Protein AF-A7S361-F1 (afdb_monomer)

InterPro domains:
  IPR002048 EF-hand domain [PF13202] (227-244)
  IPR002048 EF-hand domain [PF13499] (52-114)
  IPR002048 EF-hand domain [PF13499] (147-203)
  IPR002048 EF-hand domain [PS50222] (49-84)
  IPR002048 EF-hand domain [PS50222] (88-123)
  IPR002048 EF-hand domain [PS50222] (148-174)
  IPR002048 EF-hand domain [PS50222] (219-254)
  IPR011992 EF-hand domain pair [SSF47473] (49-166)
  IPR011992 EF-hand domain pair [SSF47473] (147-299)
  IPR018247 EF-Hand 1, calcium-binding site [PS00018] (62-74)
  IPR018247 EF-Hand 1, calcium-binding site [PS00018] (101-113)
  IPR018247 EF-Hand 1, calcium-binding site [PS00018] (152-164)
  IPR018247 EF-Hand 1, calcium-binding site [PS00018] (189-201)
  IPR027240 Calcium-binding protein CAB45, EF-hand [cd16225] (18-288)

pLDDT: mean 72.9, std 14.51, range [35.81, 91.94]

Structure (mmCIF, N/CA/C/O backbone):
data_AF-A7S361-F1
#
_entry.id   AF-A7S361-F1
#
loop_
_atom_site.group_PDB
_atom_site.id
_atom_site.type_symbol
_atom_site.label_atom_id
_atom_site.label_alt_id
_atom_site.label_comp_id
_atom_site.label_asym_id
_atom_site.label_entity_id
_atom_site.label_seq_id
_atom_site.pdbx_PDB_ins_code
_atom_site.Cartn_x
_atom_site.Cartn_y
_atom_site.Cartn_z
_atom_site.occupancy
_atom_site.B_iso_or_equiv
_atom_site.auth_seq_id
_atom_site.auth_comp_id
_atom_site.auth_asym_id
_atom_site.auth_atom_id
_atom_site.pdbx_PDB_model_num
ATOM 1 N N . MET A 1 1 ? 29.347 6.990 -12.084 1.00 57.44 1 MET A N 1
ATOM 2 C CA . MET A 1 1 ? 28.697 7.961 -11.178 1.00 57.44 1 MET A CA 1
ATOM 3 C C . MET A 1 1 ? 27.345 8.300 -11.772 1.00 57.44 1 MET 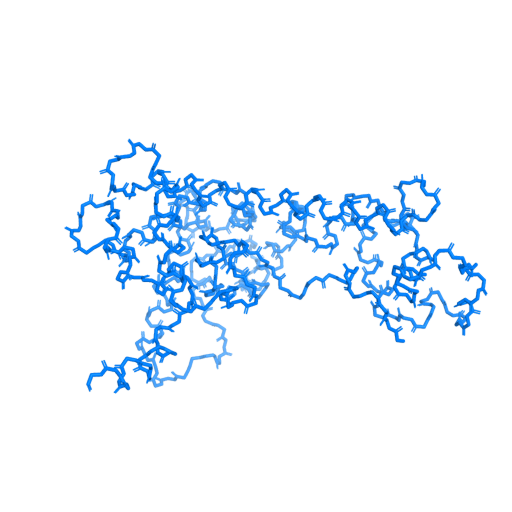A C 1
ATOM 5 O O . MET A 1 1 ? 27.305 8.989 -12.787 1.00 57.44 1 MET A O 1
ATOM 9 N N . ILE A 1 2 ? 26.285 7.733 -11.197 1.00 60.03 2 ILE A N 1
ATOM 10 C CA . ILE A 1 2 ? 24.888 8.013 -11.548 1.00 60.03 2 ILE A CA 1
ATOM 11 C C . ILE A 1 2 ? 24.567 9.434 -11.079 1.00 60.03 2 ILE A C 1
ATOM 13 O O . ILE A 1 2 ? 24.995 9.829 -9.995 1.00 60.03 2 ILE A O 1
ATOM 17 N N . LYS A 1 3 ? 23.901 10.224 -11.924 1.00 64.44 3 LYS A N 1
ATOM 18 C CA . LYS A 1 3 ? 23.575 11.634 -11.649 1.00 64.44 3 LYS A CA 1
ATOM 19 C C . LYS A 1 3 ? 22.087 11.893 -11.447 1.00 64.44 3 LYS A C 1
ATOM 21 O O . LYS A 1 3 ? 21.747 12.921 -10.877 1.00 64.44 3 LYS A O 1
ATOM 26 N N . SER A 1 4 ? 21.228 10.992 -11.914 1.00 61.34 4 SER A N 1
ATOM 27 C CA . SER A 1 4 ? 19.785 11.026 -11.675 1.00 61.34 4 SER A CA 1
ATOM 28 C C . SER A 1 4 ? 19.383 9.702 -11.041 1.00 61.34 4 SER A C 1
ATOM 30 O O . SER A 1 4 ? 19.342 8.680 -11.716 1.00 61.34 4 SER A O 1
ATOM 32 N N . SER A 1 5 ? 19.182 9.715 -9.725 1.00 63.19 5 SER A N 1
ATOM 33 C CA . SER A 1 5 ? 18.700 8.559 -8.958 1.00 63.19 5 SER A CA 1
ATOM 34 C C . SER A 1 5 ? 17.180 8.408 -9.017 1.00 63.19 5 SER A C 1
ATOM 36 O O . SER A 1 5 ? 16.669 7.380 -8.612 1.00 63.19 5 SER A O 1
ATOM 38 N N . GLU A 1 6 ? 16.464 9.404 -9.543 1.00 61.91 6 GLU A N 1
ATOM 39 C CA . GLU A 1 6 ? 14.994 9.435 -9.637 1.00 61.91 6 GLU A CA 1
ATOM 40 C C . GLU A 1 6 ? 14.418 8.416 -10.631 1.00 61.91 6 GLU A C 1
ATOM 42 O O . GLU A 1 6 ? 13.216 8.191 -10.658 1.00 61.91 6 GLU A O 1
ATOM 47 N N . LEU A 1 7 ? 15.269 7.821 -11.468 1.00 63.12 7 LEU A N 1
ATOM 48 C CA . LEU A 1 7 ? 14.896 6.731 -12.367 1.00 63.12 7 LEU A CA 1
ATOM 49 C C . LEU A 1 7 ? 15.096 5.350 -11.739 1.00 63.12 7 LEU A C 1
ATOM 51 O O . LEU A 1 7 ? 14.670 4.360 -12.328 1.00 63.12 7 LEU A O 1
ATOM 55 N N . LEU A 1 8 ? 15.771 5.264 -10.592 1.00 62.19 8 LEU A N 1
ATOM 56 C CA . LEU A 1 8 ? 15.958 3.997 -9.897 1.00 62.19 8 LEU A CA 1
ATOM 57 C C . LEU A 1 8 ? 14.679 3.666 -9.116 1.00 62.19 8 LEU A C 1
ATOM 59 O O . LEU A 1 8 ? 14.106 4.574 -8.515 1.00 62.19 8 LEU A O 1
ATOM 63 N N . PRO A 1 9 ? 14.240 2.396 -9.120 1.00 54.91 9 PRO A N 1
ATOM 64 C CA . PRO A 1 9 ? 13.073 1.983 -8.355 1.00 54.91 9 PRO A CA 1
ATOM 65 C C . PRO A 1 9 ? 13.332 2.204 -6.861 1.00 54.91 9 PRO A C 1
ATOM 67 O O . PRO A 1 9 ? 14.469 2.065 -6.400 1.00 54.91 9 PRO A O 1
ATOM 70 N N . ALA A 1 10 ? 12.288 2.552 -6.110 1.00 55.66 10 ALA A N 1
ATOM 71 C CA . ALA A 1 10 ? 12.384 2.651 -4.659 1.00 55.66 10 ALA A CA 1
ATOM 72 C C . ALA A 1 10 ? 12.625 1.262 -4.037 1.00 55.66 10 ALA A C 1
ATOM 74 O O . ALA A 1 10 ? 12.107 0.253 -4.523 1.00 55.66 10 ALA A O 1
ATOM 75 N N . ASP A 1 11 ? 13.404 1.211 -2.953 1.00 43.00 11 ASP A N 1
ATOM 76 C CA . ASP A 1 11 ? 13.629 -0.027 -2.189 1.00 43.00 11 ASP A CA 1
ATOM 77 C C . ASP A 1 11 ? 12.396 -0.424 -1.343 1.00 43.00 11 ASP A C 1
ATOM 79 O O . ASP A 1 11 ? 12.263 -1.593 -0.984 1.00 43.00 11 ASP A O 1
ATOM 83 N N . HIS A 1 12 ? 11.488 0.524 -1.061 1.00 50.62 12 HIS A N 1
ATOM 84 C CA . HIS A 1 12 ? 10.296 0.363 -0.211 1.00 50.62 12 HIS A CA 1
ATOM 85 C C . HIS A 1 12 ? 8.999 0.247 -1.023 1.00 50.62 12 HIS A C 1
ATOM 87 O O . HIS A 1 12 ? 8.871 0.876 -2.075 1.00 50.62 12 HIS A O 1
ATOM 93 N N . VAL A 1 13 ? 8.028 -0.520 -0.516 1.00 55.47 13 VAL A N 1
ATOM 94 C CA . VAL A 1 13 ? 6.675 -0.628 -1.085 1.00 55.47 13 VAL A CA 1
ATOM 95 C C . VAL A 1 13 ? 5.723 0.244 -0.260 1.00 55.47 13 VAL A C 1
ATOM 97 O O . VAL A 1 13 ? 5.163 -0.208 0.737 1.00 55.47 13 VAL A O 1
ATOM 100 N N . GLU A 1 14 ? 5.543 1.501 -0.671 1.00 55.69 14 GLU A N 1
ATOM 101 C CA . GLU A 1 14 ? 4.655 2.449 0.021 1.00 55.69 14 GLU A CA 1
ATOM 102 C C . GLU A 1 14 ? 3.192 1.960 -0.016 1.00 55.69 14 GLU A C 1
ATOM 104 O O . GLU A 1 14 ? 2.656 1.616 -1.072 1.00 55.69 14 GLU A O 1
ATOM 109 N N . GLY A 1 15 ? 2.526 1.929 1.145 1.00 55.34 15 GLY A N 1
ATOM 110 C CA . GLY A 1 15 ? 1.101 1.597 1.237 1.00 55.34 15 GLY A CA 1
ATOM 111 C C . GLY A 1 15 ? 0.751 0.107 1.116 1.00 55.34 15 GLY A C 1
ATOM 112 O O . GLY A 1 15 ? -0.402 -0.211 0.824 1.00 55.34 15 GLY A O 1
ATOM 113 N N . SER A 1 16 ? 1.694 -0.813 1.357 1.00 63.06 16 SER A N 1
ATOM 114 C CA . SER A 1 16 ? 1.406 -2.253 1.502 1.00 63.06 16 SER A CA 1
ATOM 115 C C . SER A 1 16 ? 1.352 -2.675 2.973 1.00 63.06 16 SER A C 1
ATOM 117 O O . SER A 1 16 ? 2.230 -2.320 3.756 1.00 63.06 16 SER A O 1
ATOM 119 N N . LYS A 1 17 ? 0.342 -3.474 3.353 1.00 65.56 17 LYS A N 1
ATOM 120 C CA . LYS A 1 17 ? 0.217 -4.056 4.710 1.00 65.56 17 LYS A CA 1
ATOM 121 C C . LYS A 1 17 ? 1.238 -5.152 5.002 1.00 65.56 17 LYS A C 1
ATOM 123 O O . LYS A 1 17 ? 1.476 -5.474 6.166 1.00 65.56 17 LYS A O 1
ATOM 128 N N . LEU A 1 18 ? 1.786 -5.754 3.953 1.00 63.00 18 LEU A N 1
ATOM 129 C CA . LEU A 1 18 ? 2.765 -6.825 4.043 1.00 63.00 18 LEU A CA 1
ATOM 130 C C . LEU A 1 18 ? 4.018 -6.452 3.264 1.00 63.00 18 LEU A C 1
ATOM 132 O O . LEU A 1 18 ? 3.941 -5.970 2.130 1.00 63.00 18 LEU A O 1
ATOM 136 N N . GLU A 1 19 ? 5.157 -6.723 3.880 1.00 67.94 19 GLU A N 1
ATOM 137 C CA . GLU A 1 19 ? 6.462 -6.653 3.246 1.00 67.94 19 GLU A CA 1
ATOM 138 C C . GLU A 1 19 ? 6.651 -7.818 2.263 1.00 67.94 19 GLU A C 1
ATOM 140 O O . GLU A 1 19 ? 5.887 -8.788 2.233 1.00 67.94 19 GLU A O 1
ATOM 145 N N . ARG A 1 20 ? 7.696 -7.743 1.431 1.00 58.12 20 ARG A N 1
ATOM 146 C CA . ARG A 1 20 ? 7.974 -8.769 0.404 1.00 58.12 20 ARG A CA 1
ATOM 147 C C . ARG A 1 20 ? 8.281 -10.157 0.975 1.00 58.12 20 ARG A C 1
ATOM 149 O O . ARG A 1 20 ? 8.133 -11.148 0.264 1.00 58.12 20 ARG A O 1
ATOM 156 N N . ASP A 1 21 ? 8.734 -10.234 2.218 1.00 54.88 21 ASP A N 1
ATOM 157 C CA . ASP A 1 21 ? 8.980 -11.476 2.957 1.00 54.88 21 ASP A CA 1
ATOM 158 C C . ASP A 1 21 ? 7.734 -11.997 3.698 1.00 54.88 21 ASP A C 1
ATOM 160 O O . ASP A 1 21 ? 7.746 -13.116 4.213 1.00 54.88 21 ASP A O 1
ATOM 164 N N . GLY A 1 22 ? 6.633 -11.237 3.680 1.00 57.69 22 GLY A N 1
ATOM 165 C CA . GLY A 1 22 ? 5.374 -11.582 4.327 1.00 57.69 22 GLY A CA 1
ATOM 166 C C . GLY A 1 22 ? 5.262 -11.135 5.783 1.00 57.69 22 GLY A C 1
ATOM 167 O O . GLY A 1 22 ? 4.299 -11.533 6.449 1.00 57.69 22 GLY A O 1
ATOM 168 N N . ASP A 1 23 ? 6.204 -10.327 6.274 1.00 65.75 23 ASP A N 1
ATOM 169 C CA . ASP A 1 23 ? 6.073 -9.660 7.565 1.00 65.75 23 ASP A CA 1
ATOM 170 C C . ASP A 1 23 ? 5.079 -8.494 7.510 1.00 65.75 23 ASP A C 1
ATOM 172 O O . ASP A 1 23 ? 4.812 -7.905 6.463 1.00 65.75 23 ASP A O 1
ATOM 176 N N . ILE A 1 24 ? 4.486 -8.175 8.664 1.00 60.97 24 ILE A N 1
ATOM 177 C CA . ILE A 1 24 ? 3.530 -7.070 8.791 1.00 60.97 24 ILE A CA 1
ATOM 178 C C . ILE A 1 24 ? 4.295 -5.746 8.747 1.00 60.97 24 ILE A C 1
ATOM 180 O O . ILE A 1 24 ? 5.150 -5.494 9.602 1.00 60.97 24 ILE A O 1
ATOM 184 N N . ASN A 1 25 ? 3.923 -4.876 7.806 1.00 65.81 25 ASN A N 1
ATOM 185 C CA . ASN A 1 25 ? 4.424 -3.509 7.752 1.00 65.81 25 ASN A CA 1
ATOM 186 C C . ASN A 1 25 ? 3.866 -2.717 8.951 1.00 65.81 25 ASN A C 1
ATOM 188 O O . ASN A 1 25 ? 2.683 -2.372 8.999 1.00 65.81 25 ASN A O 1
ATOM 192 N N . LYS A 1 26 ? 4.729 -2.427 9.933 1.00 65.12 26 LYS A N 1
ATOM 193 C CA . LYS A 1 26 ? 4.375 -1.690 11.165 1.00 65.12 26 LYS A CA 1
ATOM 194 C C . LYS A 1 2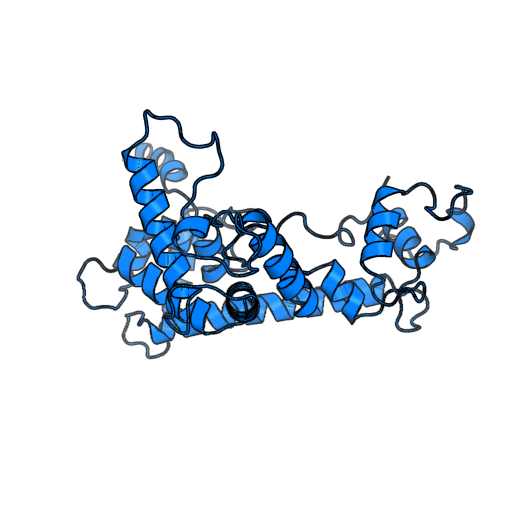6 ? 4.018 -0.227 10.906 1.00 65.12 26 LYS A C 1
ATOM 196 O O . LYS A 1 26 ? 3.350 0.401 11.729 1.00 65.12 26 LYS A O 1
ATOM 201 N N . ASP A 1 27 ? 4.451 0.281 9.763 1.00 63.41 27 ASP A N 1
ATOM 202 C CA . ASP A 1 27 ? 4.357 1.672 9.365 1.00 63.41 27 ASP A CA 1
ATOM 203 C C . ASP A 1 27 ? 3.129 1.932 8.467 1.00 63.41 27 ASP A C 1
ATOM 205 O O . ASP A 1 27 ? 2.656 3.061 8.330 1.00 63.41 27 ASP A O 1
ATOM 209 N N . PHE A 1 28 ? 2.489 0.869 7.968 1.00 64.75 28 PHE A N 1
ATOM 210 C CA . PHE A 1 28 ? 1.326 0.953 7.084 1.00 64.75 28 PHE A CA 1
ATOM 211 C C . PHE A 1 28 ? 0.213 1.874 7.608 1.00 64.75 28 PHE A C 1
ATOM 213 O O . PHE A 1 28 ? -0.333 2.681 6.857 1.00 64.75 28 PHE A O 1
ATOM 220 N N . HIS A 1 29 ? -0.129 1.775 8.897 1.00 65.50 29 HIS A N 1
ATOM 221 C CA . HIS A 1 29 ? -1.237 2.531 9.492 1.00 65.50 29 HIS A CA 1
ATOM 222 C C . HIS A 1 29 ? -1.062 4.045 9.320 1.00 65.50 29 HIS A C 1
ATOM 224 O O . HIS A 1 29 ? -2.021 4.772 9.052 1.00 65.50 29 HIS A O 1
ATOM 230 N N . HIS A 1 30 ? 0.175 4.528 9.441 1.00 68.12 30 HIS A N 1
ATOM 231 C CA . HIS A 1 30 ? 0.469 5.943 9.293 1.00 68.12 30 HIS A CA 1
ATOM 232 C C . HIS A 1 30 ? 0.643 6.343 7.826 1.00 68.12 30 HIS A C 1
ATOM 234 O O . HIS A 1 30 ? 0.184 7.420 7.450 1.00 68.12 30 HIS A O 1
ATOM 240 N N . GLU A 1 31 ? 1.226 5.485 6.983 1.00 65.81 31 GLU A N 1
ATOM 241 C CA . GLU A 1 31 ? 1.334 5.727 5.538 1.00 65.81 31 GLU A CA 1
ATOM 242 C C . GLU A 1 31 ? -0.056 5.862 4.900 1.00 65.81 31 GLU A C 1
ATOM 244 O O . GLU A 1 31 ? -0.328 6.835 4.193 1.00 65.81 31 GLU A O 1
ATOM 249 N N . ALA A 1 32 ? -0.968 4.945 5.236 1.00 60.84 32 ALA A N 1
ATOM 250 C CA . ALA A 1 32 ? -2.344 4.932 4.750 1.00 60.84 32 ALA A CA 1
ATOM 251 C C . ALA A 1 32 ? -3.154 6.149 5.232 1.00 60.84 32 ALA A C 1
ATOM 253 O O . ALA A 1 32 ? -3.989 6.676 4.495 1.00 60.84 32 ALA A O 1
ATOM 254 N N . PHE A 1 33 ? -2.911 6.619 6.461 1.00 59.78 33 PHE A N 1
ATOM 255 C CA . PHE A 1 33 ? -3.651 7.741 7.041 1.00 59.78 33 PHE A CA 1
ATOM 256 C C . PHE A 1 33 ? -3.113 9.121 6.617 1.00 59.78 33 PHE A C 1
ATOM 258 O O . PHE A 1 33 ? -3.895 10.045 6.369 1.00 59.78 33 PHE A O 1
ATOM 265 N N . LEU A 1 34 ? -1.786 9.286 6.541 1.00 63.31 34 LEU A N 1
ATOM 266 C CA . LEU A 1 34 ? -1.129 10.579 6.320 1.00 63.31 34 LEU A CA 1
ATOM 267 C C . LEU A 1 34 ? -0.648 10.824 4.886 1.00 63.31 34 LEU A C 1
ATOM 269 O O . LEU A 1 34 ? -0.483 11.993 4.510 1.00 63.31 34 LEU A O 1
ATOM 273 N N . GLY A 1 35 ? -0.404 9.778 4.091 1.00 63.00 35 GLY A N 1
ATOM 274 C CA . GLY A 1 35 ? 0.165 9.895 2.747 1.00 63.00 35 GLY A CA 1
ATOM 275 C C . GLY A 1 35 ? 1.381 10.836 2.706 1.00 63.00 35 GLY A C 1
ATOM 276 O O . GLY A 1 35 ? 2.370 10.635 3.402 1.00 63.00 35 GLY A O 1
ATOM 277 N N . LYS A 1 36 ? 1.273 11.942 1.950 1.00 53.19 36 LYS A N 1
ATOM 278 C CA . LYS A 1 36 ? 2.329 12.961 1.716 1.00 53.19 36 LYS A CA 1
ATOM 279 C C . LYS A 1 36 ? 2.947 13.623 2.949 1.00 53.19 36 LYS A C 1
ATOM 281 O O . LYS A 1 36 ? 3.923 14.362 2.819 1.00 53.19 36 LYS A O 1
ATOM 286 N N . LEU A 1 37 ? 2.310 13.499 4.106 1.00 52.69 37 LEU A N 1
ATOM 287 C CA . LEU A 1 37 ? 2.758 14.149 5.337 1.00 52.69 37 LEU A CA 1
ATOM 288 C C . LEU A 1 37 ? 3.850 13.346 6.057 1.00 52.69 37 LEU A C 1
ATOM 290 O O . LEU A 1 37 ? 4.390 13.823 7.057 1.00 52.69 37 LEU A O 1
ATOM 294 N N . ILE A 1 38 ? 4.189 12.172 5.523 1.00 50.97 38 ILE A N 1
ATOM 295 C CA . ILE A 1 38 ? 5.284 11.320 5.964 1.00 50.97 38 ILE A CA 1
ATOM 296 C C . ILE A 1 38 ? 6.271 11.167 4.809 1.00 50.97 38 ILE A C 1
ATOM 298 O O . ILE A 1 38 ? 5.882 10.968 3.660 1.00 50.97 38 ILE A O 1
ATOM 302 N N . LYS A 1 39 ? 7.560 11.280 5.122 1.00 52.88 39 LYS A N 1
ATOM 303 C CA . LYS A 1 39 ? 8.648 10.857 4.245 1.00 52.88 39 LYS A CA 1
ATOM 304 C C . LYS A 1 39 ? 9.588 9.985 5.072 1.00 52.88 39 LYS A C 1
ATOM 306 O O . LYS A 1 39 ? 10.027 10.420 6.138 1.00 52.88 39 LYS A O 1
ATOM 311 N N . ASP A 1 40 ? 9.852 8.765 4.612 1.00 47.41 40 ASP A N 1
ATOM 312 C CA . ASP A 1 40 ? 10.745 7.807 5.278 1.00 47.41 40 ASP A CA 1
ATOM 313 C C . ASP A 1 40 ? 10.357 7.542 6.758 1.00 47.41 40 ASP A C 1
ATOM 315 O O . ASP A 1 40 ? 11.195 7.634 7.656 1.00 47.41 40 ASP A O 1
ATOM 319 N N . GLY A 1 41 ? 9.065 7.327 7.048 1.00 43.12 41 GLY A N 1
ATOM 320 C CA . GLY A 1 41 ? 8.565 7.068 8.414 1.00 43.12 41 GLY A CA 1
ATOM 321 C C . GLY A 1 41 ? 8.620 8.269 9.376 1.00 43.12 41 GLY A C 1
ATOM 322 O O . GLY A 1 41 ? 8.325 8.142 10.565 1.00 43.12 41 GLY A O 1
ATOM 323 N N . THR A 1 42 ? 8.985 9.462 8.889 1.00 43.69 42 THR A N 1
ATOM 324 C CA . THR A 1 42 ? 9.027 10.696 9.688 1.00 43.69 42 THR A CA 1
ATOM 325 C C . THR A 1 42 ? 8.079 11.761 9.157 1.00 43.69 42 THR A C 1
ATOM 327 O O . THR A 1 42 ? 7.939 11.963 7.950 1.00 43.69 42 THR A O 1
ATOM 330 N N . LEU A 1 43 ? 7.421 12.473 10.075 1.00 53.31 43 LEU A N 1
ATOM 331 C CA . LEU A 1 43 ? 6.564 13.600 9.720 1.00 53.31 43 LEU A CA 1
ATOM 332 C C . LEU A 1 43 ? 7.392 14.685 9.038 1.00 53.31 43 LEU A C 1
ATOM 334 O O . LEU A 1 43 ? 8.432 15.105 9.545 1.00 53.31 43 LEU A O 1
ATOM 338 N N . THR A 1 44 ? 6.895 15.220 7.927 1.00 52.03 44 THR A N 1
ATOM 339 C CA . THR A 1 44 ? 7.584 16.283 7.177 1.00 52.03 44 THR A CA 1
ATOM 340 C C . THR A 1 44 ? 7.534 17.653 7.876 1.00 52.03 44 THR A C 1
ATOM 342 O O . THR A 1 44 ? 7.860 18.672 7.267 1.00 52.03 44 THR A O 1
ATOM 345 N N . PHE A 1 45 ? 7.072 17.718 9.128 1.00 53.44 45 PHE A N 1
ATOM 346 C CA . PHE A 1 45 ? 6.888 18.941 9.910 1.00 53.44 45 PHE A CA 1
ATOM 347 C C . PHE A 1 45 ? 7.243 18.734 11.392 1.00 53.44 45 PHE A C 1
ATOM 349 O O . PHE A 1 45 ? 7.213 17.624 11.916 1.00 53.44 45 PHE A O 1
ATOM 356 N N . GLU A 1 46 ? 7.550 19.828 12.095 1.00 52.59 46 GLU A N 1
ATOM 357 C CA . GLU A 1 46 ? 7.879 19.814 13.527 1.00 52.59 46 GLU A CA 1
ATOM 358 C C . GLU A 1 46 ? 6.686 19.371 14.401 1.00 52.59 46 GLU A C 1
ATOM 360 O O . GLU A 1 46 ? 5.540 19.737 14.139 1.00 52.59 46 GLU A O 1
ATOM 365 N N . ASN A 1 47 ? 6.950 18.662 15.507 1.00 51.47 47 ASN A N 1
ATOM 366 C CA . ASN A 1 47 ? 5.933 18.060 16.391 1.00 51.47 47 ASN A CA 1
ATOM 367 C C . ASN A 1 47 ? 4.818 19.023 16.870 1.00 51.47 47 ASN A C 1
ATOM 369 O O . ASN A 1 47 ? 3.674 18.600 17.027 1.00 51.47 47 ASN A O 1
ATOM 373 N N . LYS A 1 48 ? 5.092 20.328 17.055 1.00 52.47 48 LYS A N 1
ATOM 374 C CA . LYS A 1 48 ? 4.052 21.333 17.389 1.00 52.47 48 LYS A CA 1
ATOM 375 C C . LYS A 1 48 ? 3.084 21.606 16.223 1.00 52.47 48 LYS A C 1
ATOM 377 O O . LYS A 1 48 ? 1.916 21.902 16.468 1.00 52.47 48 LYS A O 1
ATOM 382 N N . MET A 1 49 ? 3.532 21.500 14.969 1.00 58.56 49 MET A N 1
ATOM 383 C CA . MET A 1 49 ? 2.667 21.619 13.784 1.00 58.56 49 MET A CA 1
ATOM 384 C C . MET A 1 49 ? 1.854 20.349 13.518 1.00 58.56 49 MET A C 1
ATOM 386 O O . MET A 1 49 ? 0.796 20.439 12.898 1.00 58.56 49 MET A O 1
ATOM 390 N N . GLY A 1 50 ? 2.286 19.197 14.036 1.00 61.06 50 GLY A N 1
ATOM 391 C CA . GLY A 1 50 ? 1.583 17.929 13.852 1.00 61.06 50 GLY A CA 1
ATOM 392 C C . GLY A 1 50 ? 0.216 17.849 14.488 1.00 61.06 50 GLY A C 1
ATOM 393 O O . GLY A 1 50 ? -0.715 17.372 13.851 1.00 61.06 50 GLY A O 1
ATOM 394 N N . TYR A 1 51 ? 0.047 18.424 15.676 1.00 65.50 51 TYR A N 1
ATOM 395 C CA . TYR A 1 51 ? -1.272 18.554 16.295 1.00 65.50 51 TYR A CA 1
ATOM 396 C C . TYR A 1 51 ? -2.219 19.405 15.454 1.00 65.50 51 TYR A C 1
ATOM 398 O O . TYR A 1 51 ? -3.354 19.014 15.205 1.00 65.50 51 TYR A O 1
ATOM 406 N N . LYS A 1 52 ? -1.739 20.549 14.952 1.00 71.12 52 LYS A N 1
ATOM 407 C CA . LYS A 1 52 ? -2.542 21.411 14.081 1.00 71.12 52 LYS A CA 1
ATOM 408 C C . LYS A 1 52 ? -2.917 20.687 12.788 1.00 71.12 52 LYS A C 1
ATOM 410 O O . LYS A 1 52 ? -4.052 20.794 12.342 1.00 71.12 52 LYS A O 1
ATOM 415 N N . LYS A 1 53 ? -1.983 19.924 12.217 1.00 72.56 53 LYS A N 1
ATOM 416 C CA . LYS A 1 53 ? -2.230 19.139 11.010 1.00 72.56 53 LYS A CA 1
ATOM 417 C C . LYS A 1 53 ? -3.216 18.000 11.256 1.00 72.56 53 LYS A C 1
ATOM 419 O O . LYS A 1 53 ? -4.096 17.803 10.431 1.00 72.56 53 LYS A O 1
ATOM 424 N N . LEU A 1 54 ? -3.118 17.302 12.386 1.00 74.88 54 LEU A N 1
ATOM 425 C CA . LEU A 1 54 ? -4.057 16.240 12.744 1.00 74.88 54 LEU A CA 1
ATOM 426 C C . LEU A 1 54 ? -5.473 16.790 12.960 1.00 74.88 54 LEU A C 1
ATOM 428 O O . LEU A 1 54 ? -6.425 16.168 12.512 1.00 74.88 54 LEU A O 1
ATOM 432 N N . ILE A 1 55 ? -5.611 17.982 13.551 1.00 80.00 55 ILE A N 1
ATOM 433 C CA . ILE A 1 55 ? -6.903 18.683 13.666 1.00 80.00 55 ILE A CA 1
ATOM 434 C C . ILE A 1 55 ? -7.422 19.108 12.282 1.00 80.00 55 ILE A C 1
ATOM 436 O O . ILE A 1 55 ? -8.594 18.930 11.968 1.00 80.00 55 ILE A O 1
ATOM 440 N N . GLU A 1 56 ? -6.559 19.631 11.406 1.00 81.56 56 GLU A N 1
ATOM 441 C CA . GLU A 1 56 ? -6.943 19.939 10.020 1.00 81.56 56 GLU A CA 1
ATOM 442 C C . GLU A 1 56 ? -7.403 18.693 9.252 1.00 81.56 56 GLU A C 1
ATOM 444 O O . GLU A 1 56 ? -8.303 18.800 8.421 1.00 81.56 56 GLU A O 1
ATOM 449 N N . ILE A 1 57 ? -6.777 17.538 9.496 1.00 81.19 57 ILE A N 1
ATOM 450 C CA . ILE A 1 57 ? -7.178 16.254 8.912 1.00 81.19 57 ILE A CA 1
ATOM 451 C C . ILE A 1 57 ? -8.500 15.800 9.520 1.00 81.19 57 ILE A C 1
ATOM 453 O O . ILE A 1 57 ? -9.389 15.441 8.765 1.00 81.19 57 ILE A O 1
ATOM 457 N N . PHE A 1 58 ? -8.679 15.894 10.840 1.00 84.31 58 PHE A N 1
ATOM 458 C CA . PHE A 1 58 ? -9.941 15.570 11.510 1.00 84.31 58 PHE A CA 1
ATOM 459 C C . PHE A 1 58 ? -11.128 16.265 10.831 1.00 84.31 58 PHE A C 1
ATOM 461 O O . PHE A 1 58 ? -12.083 15.613 10.430 1.00 84.31 58 PHE A O 1
ATOM 468 N N . HIS A 1 59 ? -11.017 17.572 10.584 1.00 85.81 59 HIS A N 1
ATOM 469 C CA . HIS A 1 59 ? -12.059 18.338 9.894 1.00 85.81 59 HIS A CA 1
ATOM 470 C C . HIS A 1 59 ? -12.216 18.026 8.398 1.00 85.81 59 HIS A C 1
ATOM 472 O O . HIS A 1 59 ? -13.213 18.427 7.803 1.00 85.81 59 HIS A O 1
ATOM 478 N N . GLN A 1 60 ? -11.222 17.406 7.762 1.00 86.12 60 GLN A N 1
ATOM 479 C CA . GLN A 1 60 ? -11.334 16.925 6.381 1.00 86.12 60 GLN A CA 1
ATOM 480 C C . GLN A 1 60 ? -11.976 15.539 6.310 1.00 86.12 60 GLN A C 1
ATOM 482 O O . GLN A 1 60 ? -12.647 15.250 5.324 1.00 86.12 60 GLN A O 1
ATOM 487 N N . VAL A 1 61 ? -11.759 14.710 7.334 1.00 87.31 61 VAL A N 1
ATOM 488 C CA . VAL A 1 61 ? -12.348 13.374 7.466 1.00 87.31 61 VAL A CA 1
ATOM 489 C C . VAL A 1 61 ? -13.817 13.469 7.889 1.00 87.31 61 VAL A C 1
ATOM 491 O O . VAL A 1 61 ? -14.627 12.702 7.394 1.00 87.31 61 VAL A O 1
ATOM 494 N N . ASP A 1 62 ? -14.163 14.409 8.772 1.00 89.62 62 ASP A N 1
ATOM 495 C CA . ASP A 1 62 ? -15.536 14.702 9.211 1.00 89.62 62 ASP A CA 1
ATOM 496 C C . ASP A 1 62 ? -16.341 15.369 8.072 1.00 89.62 62 ASP A C 1
ATOM 498 O O . ASP A 1 62 ? -16.362 16.598 7.909 1.00 89.62 62 ASP A O 1
ATOM 502 N N . TYR A 1 63 ? -16.955 14.544 7.218 1.00 87.38 63 TYR A N 1
ATOM 503 C CA . TYR A 1 63 ? -17.680 14.989 6.027 1.00 87.38 63 TYR A CA 1
ATOM 504 C C . TYR A 1 63 ? -19.065 15.523 6.383 1.00 87.38 63 TYR A C 1
ATOM 506 O O . TYR A 1 63 ? -19.522 16.500 5.770 1.00 87.38 63 TYR A O 1
ATOM 514 N N . ASP A 1 64 ? -19.742 14.882 7.339 1.00 89.62 64 ASP A N 1
ATOM 515 C CA . ASP A 1 64 ? -21.084 15.276 7.765 1.00 89.62 64 ASP A CA 1
ATOM 516 C C . ASP A 1 64 ? -21.090 16.436 8.781 1.00 89.62 64 ASP A C 1
ATOM 518 O O . ASP A 1 64 ? -22.124 17.096 8.957 1.00 89.62 64 ASP A O 1
ATOM 522 N N . LYS A 1 65 ? -19.909 16.790 9.305 1.00 90.81 65 LYS A N 1
ATOM 523 C CA . LYS A 1 65 ? -19.649 17.897 10.234 1.00 90.81 65 LYS A CA 1
ATOM 524 C C . LYS A 1 65 ? -20.331 17.698 11.581 1.00 90.81 65 LYS A C 1
ATOM 526 O O . LYS A 1 65 ? -20.729 18.687 12.210 1.00 90.81 65 LYS A O 1
ATOM 531 N N . ASP A 1 66 ? -20.488 16.450 12.016 1.00 91.31 66 ASP A N 1
ATOM 532 C CA . ASP A 1 66 ? -21.019 16.108 13.335 1.00 91.31 66 ASP A CA 1
ATOM 533 C C . ASP A 1 66 ? -19.965 16.204 14.458 1.00 91.31 66 ASP A C 1
ATOM 535 O O . ASP A 1 66 ? -20.300 16.016 15.633 1.00 91.31 66 ASP A O 1
ATOM 539 N N . HIS A 1 67 ? -18.731 16.609 14.119 1.00 89.56 67 HIS A N 1
ATOM 540 C CA . HIS A 1 67 ? -17.576 16.704 15.015 1.00 89.56 67 HIS A CA 1
ATOM 541 C C . HIS A 1 67 ? -17.129 15.360 15.594 1.00 89.56 67 HIS A C 1
ATOM 543 O O . HIS A 1 67 ? -16.449 15.317 16.627 1.00 89.56 67 HIS A O 1
ATOM 549 N N . LEU A 1 68 ? -17.485 14.272 14.924 1.00 90.94 68 LEU A N 1
ATOM 550 C CA . LEU A 1 68 ? -17.014 12.925 15.167 1.00 90.94 68 LEU A CA 1
ATOM 551 C C . LEU A 1 68 ? -16.566 12.336 13.827 1.00 90.94 68 LEU A C 1
ATOM 55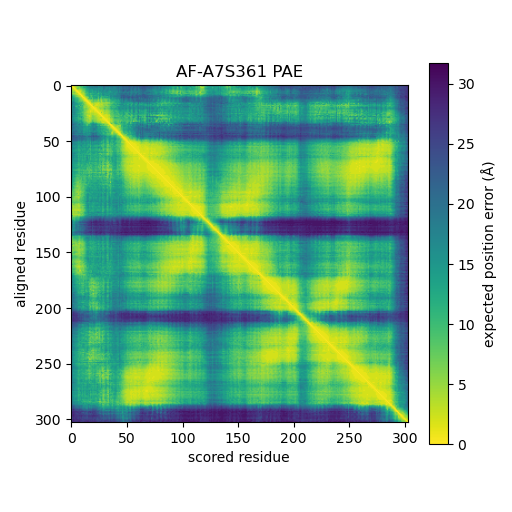3 O O . LEU A 1 68 ? -17.021 12.721 12.762 1.00 90.94 68 LEU A O 1
ATOM 557 N N . VAL A 1 69 ? -15.644 11.387 13.877 1.00 90.69 69 VAL A N 1
ATOM 558 C CA . VAL A 1 69 ? -15.218 10.641 12.696 1.00 90.69 69 VAL A CA 1
ATOM 559 C C . VAL A 1 69 ? -15.805 9.245 12.790 1.00 90.69 69 VAL A C 1
ATOM 561 O O . VAL A 1 69 ? -15.458 8.465 13.682 1.00 90.69 69 VAL A O 1
ATOM 564 N N . SER A 1 70 ? -16.724 8.930 11.884 1.00 91.94 70 SER A N 1
ATOM 565 C CA . SER A 1 70 ? -17.300 7.593 11.769 1.00 91.94 70 SER A CA 1
ATOM 566 C C . SER A 1 70 ? -16.382 6.633 11.004 1.00 91.94 70 SER A C 1
ATOM 568 O O . SER A 1 70 ? -15.454 7.030 10.296 1.00 91.94 70 SER A O 1
ATOM 570 N N . LYS A 1 71 ? -16.663 5.328 11.115 1.00 90.00 71 LYS A N 1
ATOM 571 C CA . LYS A 1 71 ? -15.958 4.292 10.344 1.00 90.00 71 LYS A CA 1
ATOM 572 C C . LYS A 1 71 ? -16.031 4.530 8.838 1.00 90.00 71 LYS A C 1
ATOM 574 O O . LYS A 1 71 ? -15.030 4.331 8.156 1.00 90.00 71 LYS A O 1
ATOM 579 N N . ASP A 1 72 ? -17.195 4.918 8.333 1.00 89.38 72 ASP A N 1
ATOM 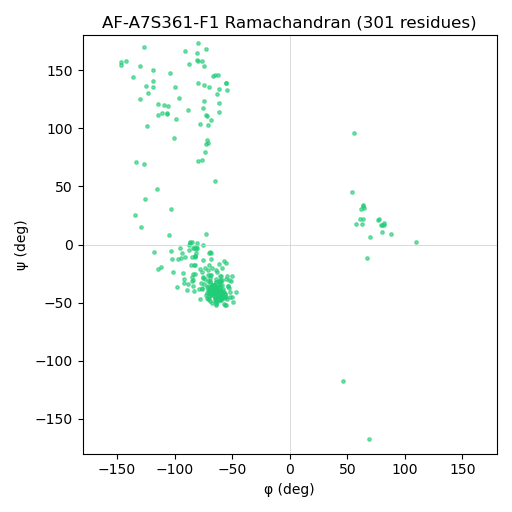580 C CA . ASP A 1 72 ? -17.410 5.075 6.896 1.00 89.38 72 ASP A CA 1
ATOM 581 C C . ASP A 1 72 ? -16.637 6.286 6.360 1.00 89.38 72 ASP A C 1
ATOM 583 O O . ASP A 1 72 ? -15.990 6.193 5.320 1.00 89.38 72 ASP A O 1
ATOM 587 N N . GLU A 1 73 ? -16.613 7.385 7.113 1.00 90.94 73 GLU A N 1
ATOM 588 C CA . GLU A 1 73 ? -15.833 8.582 6.783 1.00 90.94 73 GLU A CA 1
ATOM 589 C C . GLU A 1 73 ? -14.329 8.327 6.816 1.00 90.94 73 GLU A C 1
ATOM 591 O O . GLU A 1 73 ? -13.617 8.683 5.877 1.00 90.94 73 GLU A O 1
ATOM 596 N N . LEU A 1 74 ? -13.843 7.656 7.864 1.00 86.62 74 LEU A N 1
ATOM 597 C CA . LEU A 1 74 ? -12.433 7.302 7.976 1.00 86.62 74 LEU A CA 1
ATOM 598 C C . LEU A 1 74 ? -12.011 6.320 6.876 1.00 86.62 74 LEU A C 1
ATOM 600 O O . LEU A 1 74 ? -10.939 6.469 6.295 1.00 86.62 74 LEU A O 1
ATOM 604 N N . SER A 1 75 ? -12.867 5.348 6.554 1.00 86.19 75 SER A N 1
ATOM 605 C CA . SER A 1 75 ? -12.647 4.409 5.452 1.00 86.19 75 SER A CA 1
ATOM 606 C C . SER A 1 75 ? -12.584 5.134 4.112 1.00 86.19 75 SER A C 1
ATOM 608 O O . SER A 1 75 ? -11.683 4.872 3.320 1.00 86.19 75 SER A O 1
ATOM 610 N N . TYR A 1 76 ? -13.519 6.049 3.849 1.00 87.00 76 TYR A N 1
ATOM 611 C CA . TYR A 1 76 ? -13.521 6.838 2.621 1.00 87.00 76 TYR A CA 1
ATOM 612 C C . TYR A 1 76 ? -12.257 7.695 2.522 1.00 87.00 76 TYR A C 1
ATOM 614 O O . TYR A 1 76 ? -11.574 7.669 1.503 1.00 87.00 76 TYR A O 1
ATOM 622 N N . TRP A 1 77 ? -11.885 8.380 3.606 1.00 86.50 77 TRP A N 1
ATOM 623 C CA . TRP A 1 77 ? -10.670 9.186 3.657 1.00 86.50 77 TRP A CA 1
ATOM 624 C C . TRP A 1 77 ? -9.409 8.375 3.341 1.00 86.50 77 TRP A C 1
ATOM 626 O O . TRP A 1 77 ? -8.631 8.777 2.476 1.00 86.50 77 TRP A O 1
ATOM 636 N N . ILE A 1 78 ? -9.211 7.233 4.011 1.00 81.19 78 ILE A N 1
ATOM 637 C CA . ILE A 1 78 ? -8.048 6.358 3.791 1.00 81.19 78 ILE A CA 1
ATOM 638 C C . ILE A 1 78 ? -8.015 5.879 2.339 1.00 81.19 78 ILE A C 1
ATOM 640 O O . ILE A 1 78 ? -6.972 5.946 1.690 1.00 81.19 78 ILE A O 1
ATOM 644 N N . HIS A 1 79 ? -9.157 5.441 1.806 1.00 82.06 79 HIS A N 1
ATOM 645 C CA . HIS A 1 79 ? -9.238 4.974 0.428 1.00 82.06 79 HIS A CA 1
ATOM 646 C C . HIS A 1 79 ? -8.868 6.076 -0.576 1.00 82.06 79 HIS A C 1
ATOM 648 O O . HIS A 1 79 ? -8.027 5.860 -1.448 1.00 82.06 79 HIS A O 1
ATOM 654 N N . GLU A 1 80 ? -9.418 7.279 -0.410 1.00 82.19 80 GLU A N 1
ATOM 655 C CA . GLU A 1 80 ? -9.115 8.427 -1.269 1.00 82.19 80 GLU A CA 1
ATOM 656 C C . GLU A 1 80 ? -7.641 8.841 -1.181 1.00 82.19 80 GLU A C 1
ATOM 658 O O . GLU A 1 80 ? -7.037 9.156 -2.205 1.00 82.19 80 GLU A O 1
ATOM 663 N N . ARG A 1 81 ? -7.023 8.816 0.013 1.00 80.56 81 ARG A N 1
ATOM 664 C CA . ARG A 1 81 ? -5.585 9.108 0.163 1.00 80.56 81 ARG A CA 1
ATOM 665 C C . ARG A 1 81 ? -4.727 8.109 -0.612 1.00 80.56 81 ARG A C 1
ATOM 667 O O . ARG A 1 81 ? -3.777 8.525 -1.275 1.00 80.56 81 ARG A O 1
ATOM 674 N N . ILE A 1 82 ? -5.070 6.821 -0.553 1.00 75.38 82 ILE A N 1
ATOM 675 C CA . ILE A 1 82 ? -4.368 5.774 -1.303 1.00 75.38 82 ILE A CA 1
ATOM 676 C C . ILE A 1 82 ? -4.526 6.006 -2.811 1.00 75.38 82 ILE A C 1
ATOM 678 O O . ILE A 1 82 ? -3.534 5.990 -3.538 1.00 75.38 82 ILE A O 1
ATOM 682 N N . LEU A 1 83 ? -5.741 6.285 -3.294 1.00 79.25 83 LEU A N 1
ATOM 683 C CA . LEU A 1 83 ? -5.983 6.553 -4.715 1.00 79.25 83 LEU A CA 1
ATOM 684 C C . LEU A 1 83 ? -5.265 7.813 -5.216 1.00 79.25 83 LEU A C 1
ATOM 686 O O . LEU A 1 83 ? -4.692 7.794 -6.306 1.00 79.25 83 LEU A O 1
ATOM 690 N N . GLU A 1 84 ? -5.256 8.893 -4.432 1.00 78.50 84 GLU A N 1
ATOM 691 C CA . GLU A 1 84 ? -4.487 10.099 -4.754 1.00 78.50 84 GLU A CA 1
ATOM 692 C C . GLU A 1 84 ? -2.994 9.785 -4.877 1.00 78.50 84 GLU A C 1
ATOM 694 O O . GLU A 1 84 ? -2.346 10.223 -5.828 1.00 78.50 84 GLU A O 1
ATOM 699 N N . HIS A 1 85 ? -2.449 8.999 -3.948 1.00 70.56 85 HIS A N 1
ATOM 700 C CA . HIS A 1 85 ? -1.049 8.598 -3.980 1.00 70.56 85 HIS A CA 1
ATOM 701 C C . HIS A 1 85 ? -0.717 7.754 -5.226 1.00 70.56 85 HIS A C 1
ATOM 703 O O . HIS A 1 85 ? 0.280 8.024 -5.903 1.00 70.56 85 HIS A O 1
ATOM 709 N N . VAL A 1 86 ? -1.594 6.811 -5.592 1.00 73.75 86 VAL A N 1
ATOM 710 C CA . VAL A 1 86 ? -1.475 6.002 -6.820 1.00 73.75 86 VAL A CA 1
ATOM 711 C C . VAL A 1 86 ? -1.475 6.889 -8.068 1.00 73.75 86 VAL A C 1
ATOM 713 O O . VAL A 1 86 ? -0.636 6.733 -8.959 1.00 73.75 86 VAL A O 1
ATOM 716 N N . GLU A 1 87 ? -2.401 7.844 -8.155 1.00 77.06 87 GLU A N 1
ATOM 717 C CA . GLU A 1 87 ? -2.498 8.729 -9.317 1.00 77.06 87 GLU A CA 1
ATOM 718 C C . GLU A 1 87 ? -1.289 9.668 -9.415 1.00 77.06 87 GLU A C 1
ATOM 720 O O . GLU A 1 87 ? -0.787 9.951 -10.502 1.00 77.06 87 GLU A O 1
ATOM 725 N N . GLU A 1 88 ? -0.748 10.115 -8.288 1.00 76.12 88 GLU A N 1
ATOM 726 C CA . GLU A 1 88 ? 0.461 10.932 -8.267 1.00 76.12 88 GLU A CA 1
ATOM 727 C C . GLU A 1 88 ? 1.716 10.165 -8.639 1.00 76.12 88 GLU A C 1
ATOM 729 O O . GLU A 1 88 ? 2.573 10.704 -9.343 1.00 76.12 88 GLU A O 1
ATOM 734 N N . ALA A 1 89 ? 1.840 8.921 -8.184 1.00 73.12 89 ALA A N 1
ATOM 735 C CA . ALA A 1 89 ? 2.848 7.994 -8.671 1.00 73.12 89 ALA A CA 1
ATOM 736 C C . ALA A 1 89 ? 2.751 7.862 -10.200 1.00 73.12 89 ALA A C 1
ATOM 738 O O . ALA A 1 89 ? 3.743 8.065 -10.903 1.00 73.12 89 ALA A O 1
ATOM 739 N N . ARG A 1 90 ? 1.537 7.683 -10.741 1.00 78.94 90 ARG A N 1
ATOM 740 C CA . ARG A 1 90 ? 1.286 7.620 -12.190 1.00 78.94 90 ARG A CA 1
ATOM 741 C C . ARG A 1 90 ? 1.701 8.900 -12.923 1.00 78.94 90 ARG A C 1
ATOM 743 O O . ARG A 1 90 ? 2.404 8.828 -13.930 1.00 78.94 90 ARG A O 1
ATOM 750 N N . LEU A 1 91 ? 1.314 10.073 -12.421 1.00 81.94 91 LEU A N 1
ATOM 751 C CA . LEU A 1 91 ? 1.642 11.369 -13.028 1.00 81.94 91 LEU A CA 1
ATOM 752 C C . LEU A 1 91 ? 3.143 11.683 -12.964 1.00 81.94 91 LEU A C 1
ATOM 754 O O . LEU A 1 91 ? 3.715 12.168 -13.945 1.00 81.94 91 LEU A O 1
ATOM 758 N N . ARG A 1 92 ? 3.797 11.395 -11.831 1.00 79.75 92 ARG A N 1
ATOM 759 C CA . ARG A 1 92 ? 5.256 11.521 -11.687 1.00 79.75 92 ARG A CA 1
ATOM 760 C C . ARG A 1 92 ? 5.970 10.588 -12.656 1.00 79.75 92 ARG A C 1
ATOM 762 O O . ARG A 1 92 ? 6.857 11.040 -13.380 1.00 79.75 92 ARG A O 1
ATOM 769 N N . ASN A 1 93 ? 5.521 9.339 -12.742 1.00 80.75 93 ASN A N 1
ATOM 770 C CA . ASN A 1 93 ? 6.047 8.353 -13.674 1.00 80.75 93 ASN A CA 1
ATOM 771 C C . ASN A 1 93 ? 5.898 8.804 -15.135 1.00 80.75 93 ASN A C 1
ATOM 773 O O . ASN A 1 93 ? 6.855 8.719 -15.896 1.00 80.75 93 ASN A O 1
ATOM 777 N N . GLU A 1 94 ? 4.752 9.369 -15.531 1.00 83.94 94 GLU A N 1
ATOM 778 C CA . GLU A 1 94 ? 4.584 9.946 -16.872 1.00 83.94 94 GLU A CA 1
ATOM 779 C C . GLU A 1 94 ? 5.574 11.088 -17.155 1.00 83.94 94 GLU A C 1
ATOM 781 O O . GLU A 1 94 ? 6.065 11.225 -18.280 1.00 83.94 94 GLU A O 1
ATOM 786 N N . GLY A 1 95 ? 5.846 11.938 -16.162 1.00 83.75 95 GLY A N 1
ATOM 787 C CA . GLY A 1 95 ? 6.828 13.016 -16.270 1.00 83.75 95 GLY A CA 1
ATOM 788 C C . GLY A 1 95 ? 8.246 12.481 -16.469 1.00 83.75 95 GLY A C 1
ATOM 789 O O . GLY A 1 95 ? 8.946 12.913 -17.390 1.00 83.75 95 GLY A O 1
ATOM 790 N N . LEU A 1 96 ? 8.636 11.497 -15.655 1.00 82.31 96 LEU A N 1
ATOM 791 C CA . LEU A 1 96 ? 9.918 10.802 -15.761 1.00 82.31 96 LEU A CA 1
ATOM 792 C C . LEU A 1 96 ? 10.053 10.090 -17.108 1.00 82.31 96 LEU A C 1
ATOM 794 O O . LEU A 1 96 ? 11.060 10.288 -17.791 1.00 82.31 96 LEU A O 1
ATOM 798 N N . PHE A 1 97 ? 9.014 9.375 -17.542 1.00 85.31 97 PHE A N 1
ATOM 799 C CA . PHE A 1 97 ? 8.962 8.687 -18.829 1.00 85.31 97 PHE A CA 1
ATOM 800 C C . PHE A 1 97 ? 9.203 9.655 -19.989 1.00 85.31 97 PHE A C 1
ATOM 802 O O . PHE A 1 97 ? 10.124 9.464 -20.776 1.00 85.31 97 PHE A O 1
ATOM 809 N N . LYS A 1 98 ? 8.461 10.771 -20.042 1.00 85.38 98 LYS A N 1
ATOM 810 C CA . LYS A 1 98 ? 8.637 11.823 -21.065 1.00 85.38 98 LYS A CA 1
ATOM 811 C C . LYS A 1 98 ? 10.027 12.459 -21.039 1.00 85.38 98 LYS A C 1
ATOM 813 O O . LYS A 1 98 ? 10.474 13.001 -22.046 1.00 85.38 98 LYS A O 1
ATOM 818 N N . SER A 1 99 ? 10.683 12.466 -19.881 1.00 81.81 99 SER A N 1
ATOM 819 C CA . SER A 1 99 ? 12.029 13.017 -19.723 1.00 81.81 99 SER A CA 1
ATOM 820 C C . SER A 1 99 ? 13.132 12.041 -20.151 1.00 81.81 99 SER A C 1
ATOM 822 O O . SER A 1 99 ? 14.233 12.491 -20.487 1.00 81.81 99 SER A O 1
ATOM 824 N N . ALA A 1 100 ? 12.845 10.737 -20.094 1.00 82.38 100 ALA A N 1
ATOM 825 C CA . ALA A 1 100 ? 13.738 9.643 -20.451 1.00 82.38 100 ALA A CA 1
ATOM 826 C C . ALA A 1 100 ? 13.585 9.235 -21.926 1.00 82.38 100 ALA A C 1
ATOM 828 O O . ALA A 1 100 ? 14.588 8.910 -22.555 1.00 82.38 100 ALA A O 1
ATOM 829 N N . ASP A 1 101 ? 12.380 9.331 -22.492 1.00 86.00 101 ASP A N 1
ATOM 830 C CA . ASP A 1 101 ? 12.101 9.185 -23.923 1.00 86.00 101 ASP A CA 1
ATOM 831 C C . ASP A 1 101 ? 12.617 10.419 -24.696 1.00 86.00 101 ASP A C 1
ATOM 833 O O . ASP A 1 101 ? 11.930 11.426 -24.903 1.00 86.00 101 ASP A O 1
ATOM 837 N N . LEU A 1 102 ? 13.896 10.366 -25.078 1.00 81.12 102 LEU A N 1
ATOM 838 C CA . LEU A 1 102 ? 14.591 11.474 -25.736 1.00 81.12 102 LEU A CA 1
ATOM 839 C C . LEU A 1 102 ? 14.107 11.699 -27.172 1.00 81.12 102 LEU A C 1
ATOM 841 O O . LEU A 1 102 ? 14.159 12.831 -27.668 1.00 81.12 102 LEU A O 1
ATOM 845 N N . ASN A 1 103 ? 13.697 10.629 -27.852 1.00 82.94 103 ASN A N 1
ATOM 846 C CA . ASN A 1 103 ? 13.312 10.659 -29.258 1.00 82.94 103 ASN A CA 1
ATOM 847 C C . ASN A 1 103 ? 11.787 10.839 -29.455 1.00 82.94 103 ASN A C 1
ATOM 849 O O . ASN A 1 103 ? 11.364 11.199 -30.557 1.00 82.94 103 ASN A O 1
ATOM 853 N N . LYS A 1 104 ? 11.000 10.709 -28.377 1.00 85.75 104 LYS A N 1
ATOM 854 C CA . LYS A 1 104 ? 9.537 10.829 -28.316 1.00 85.75 104 LYS A CA 1
ATOM 855 C C . LYS A 1 104 ? 8.797 9.773 -29.136 1.00 85.75 104 LYS A C 1
ATOM 857 O O . LYS A 1 104 ? 7.740 10.074 -29.700 1.00 85.75 104 LYS A O 1
ATOM 862 N N . ASP A 1 105 ? 9.352 8.572 -29.240 1.00 86.00 105 ASP A N 1
ATOM 863 C CA . ASP A 1 105 ? 8.740 7.440 -29.938 1.00 86.00 105 ASP A CA 1
ATOM 864 C C . ASP A 1 105 ? 7.748 6.655 -29.065 1.00 86.00 105 ASP A C 1
ATOM 866 O O . ASP A 1 105 ? 7.053 5.769 -29.572 1.00 86.00 105 ASP A O 1
ATOM 870 N N . GLY A 1 106 ? 7.601 7.039 -27.792 1.00 85.38 106 GLY A N 1
ATOM 871 C CA . GLY A 1 106 ? 6.692 6.401 -26.850 1.00 85.38 106 GLY A CA 1
ATOM 872 C C . GLY A 1 106 ? 7.273 5.138 -26.222 1.00 85.38 106 GLY A C 1
ATOM 873 O O . GLY A 1 106 ? 6.515 4.306 -25.720 1.00 85.38 106 GLY A O 1
ATOM 874 N N . SER A 1 107 ? 8.589 4.952 -26.262 1.00 89.69 107 SER A N 1
ATOM 875 C CA . SER A 1 107 ? 9.288 3.845 -25.620 1.00 89.69 107 SER A CA 1
ATOM 876 C C . SER A 1 107 ? 10.672 4.286 -25.136 1.00 89.69 107 SER A C 1
ATOM 878 O O . SER A 1 107 ? 11.263 5.225 -25.653 1.00 89.69 107 SER A O 1
ATOM 880 N N . ILE A 1 108 ? 11.206 3.619 -24.115 1.00 88.19 108 ILE A N 1
ATOM 881 C CA . ILE A 1 108 ? 12.535 3.923 -23.577 1.00 88.19 108 ILE A CA 1
ATOM 882 C C . ILE A 1 108 ? 13.476 2.772 -23.902 1.00 88.19 108 ILE A C 1
ATOM 884 O O . ILE A 1 108 ? 13.365 1.672 -23.356 1.00 88.19 108 ILE A O 1
ATOM 888 N N . THR A 1 109 ? 14.459 3.037 -24.756 1.00 90.06 109 THR A N 1
ATOM 889 C CA . THR A 1 109 ? 15.548 2.089 -25.011 1.00 90.06 109 THR A CA 1
ATOM 890 C C . THR A 1 109 ? 16.604 2.142 -23.903 1.00 90.06 109 THR A C 1
ATOM 892 O O . THR A 1 109 ? 16.790 3.163 -23.234 1.00 90.06 109 THR A O 1
ATOM 895 N N . TRP A 1 110 ? 17.386 1.068 -23.743 1.00 87.44 110 TRP A N 1
ATOM 896 C CA . TRP A 1 110 ? 18.505 1.043 -22.788 1.00 87.44 110 TRP A CA 1
ATOM 897 C C . TRP A 1 110 ? 19.478 2.220 -22.975 1.00 87.44 110 TRP A C 1
ATOM 899 O O . TRP A 1 110 ? 19.993 2.787 -22.009 1.00 87.44 110 TRP A O 1
ATOM 909 N N . LEU A 1 111 ? 19.721 2.622 -24.227 1.00 84.62 111 LEU A N 1
ATOM 910 C CA . LEU A 1 111 ? 20.616 3.733 -24.537 1.00 84.62 111 LEU A CA 1
ATOM 911 C C . LEU A 1 111 ? 20.080 5.064 -23.995 1.00 84.62 111 LEU A C 1
ATOM 913 O O . LEU A 1 111 ? 20.856 5.861 -23.463 1.00 84.62 111 LEU A O 1
ATOM 917 N N . GLU A 1 112 ? 18.779 5.305 -24.123 1.00 84.12 112 GLU A N 1
ATOM 918 C CA . GLU A 1 112 ? 18.113 6.510 -23.622 1.00 84.12 112 GLU A CA 1
ATOM 919 C C . GLU A 1 112 ? 18.084 6.528 -22.097 1.00 84.12 112 GLU A C 1
ATOM 921 O O . GLU A 1 112 ? 18.553 7.496 -21.493 1.00 84.12 112 GLU A O 1
ATOM 926 N N . TYR A 1 113 ? 17.674 5.413 -21.486 1.00 83.81 113 TYR A N 1
ATOM 927 C CA . TYR A 1 113 ? 17.656 5.234 -20.036 1.00 83.81 113 TYR A CA 1
ATOM 928 C C . TYR A 1 113 ? 19.035 5.487 -19.412 1.00 83.81 113 TYR A C 1
ATOM 930 O O . TYR A 1 113 ? 19.200 6.342 -18.538 1.00 83.81 113 TYR A O 1
ATOM 938 N N . ARG A 1 114 ? 20.079 4.833 -19.937 1.00 82.06 114 ARG A N 1
ATOM 939 C CA . ARG A 1 114 ? 21.460 5.025 -19.478 1.00 82.06 114 ARG A CA 1
ATOM 940 C C . ARG A 1 114 ? 21.950 6.454 -19.692 1.00 82.06 114 ARG A C 1
ATOM 942 O O . ARG A 1 114 ? 22.663 6.997 -18.846 1.00 82.06 114 ARG A O 1
ATOM 949 N N . THR A 1 115 ? 21.616 7.066 -20.827 1.00 78.62 115 THR A N 1
ATOM 950 C CA . THR A 1 115 ? 22.012 8.454 -21.103 1.00 78.62 115 THR A CA 1
ATOM 951 C C . THR A 1 115 ? 21.405 9.388 -20.062 1.00 78.62 115 THR A C 1
ATOM 953 O O . THR A 1 115 ? 22.119 10.225 -19.508 1.00 78.62 115 THR A O 1
ATOM 956 N N . LYS A 1 116 ? 20.125 9.202 -19.729 1.00 79.50 116 LYS A N 1
ATOM 957 C CA . LYS A 1 116 ? 19.436 9.985 -18.704 1.00 79.50 116 LYS A CA 1
ATOM 958 C C . LYS A 1 116 ? 20.037 9.767 -17.307 1.00 79.50 116 LYS A C 1
ATOM 960 O O . LYS A 1 116 ? 20.349 10.752 -16.638 1.00 79.50 116 LYS A O 1
ATOM 965 N N . LEU A 1 117 ? 20.333 8.523 -16.919 1.00 77.44 117 LEU A N 1
ATOM 966 C CA . LEU A 1 117 ? 21.002 8.189 -15.648 1.00 77.44 117 LEU A CA 1
ATOM 967 C C . LEU A 1 117 ? 22.381 8.855 -15.482 1.00 77.44 117 LEU A C 1
ATOM 969 O O . LEU A 1 117 ? 22.736 9.317 -14.393 1.00 77.44 117 LEU A O 1
ATOM 973 N N . LEU A 1 118 ? 23.185 8.900 -16.551 1.00 73.81 118 LEU A N 1
ATOM 974 C CA . LEU A 1 118 ? 24.563 9.412 -16.513 1.00 73.81 118 LEU A CA 1
ATOM 975 C C . LEU A 1 118 ? 24.665 10.937 -16.664 1.00 73.81 118 LEU A C 1
ATOM 977 O O . LEU A 1 118 ? 25.638 11.537 -16.192 1.00 73.81 118 LEU A O 1
ATOM 981 N N . VAL A 1 119 ? 23.703 11.564 -17.342 1.00 70.81 119 VAL A N 1
ATOM 982 C CA . VAL A 1 119 ? 23.711 13.006 -17.640 1.00 70.81 119 VAL A CA 1
ATOM 983 C C . VAL A 1 119 ? 22.866 13.802 -16.639 1.00 70.81 119 VAL A C 1
ATOM 985 O O . VAL A 1 119 ? 23.291 14.887 -16.238 1.00 70.81 119 VAL A O 1
ATOM 988 N N . GLY A 1 120 ? 21.741 13.248 -16.174 1.00 63.69 120 GLY A N 1
ATOM 989 C CA . GLY A 1 120 ? 20.730 13.951 -15.376 1.00 63.69 120 GLY A CA 1
ATOM 990 C C . GLY A 1 120 ? 19.966 15.024 -16.168 1.00 63.69 120 GLY A C 1
ATOM 991 O O . GLY A 1 120 ? 20.074 15.095 -17.392 1.00 63.69 120 GLY A O 1
ATOM 992 N N . ASP A 1 121 ? 19.212 15.890 -15.482 1.00 58.94 121 ASP A N 1
ATOM 993 C CA . ASP A 1 121 ? 18.447 16.996 -16.104 1.00 58.94 121 ASP A CA 1
ATOM 994 C C . ASP A 1 121 ? 19.310 18.192 -16.558 1.00 58.94 121 ASP A C 1
ATOM 996 O O . ASP A 1 121 ? 18.818 19.175 -17.118 1.00 58.94 121 ASP A O 1
ATOM 1000 N N . GLY A 1 122 ? 20.626 18.121 -16.352 1.00 46.25 122 GLY A N 1
ATOM 1001 C CA . GLY A 1 122 ? 21.570 19.166 -16.732 1.00 46.25 122 GLY A CA 1
ATOM 1002 C C . GLY A 1 122 ? 21.910 19.163 -18.226 1.00 46.25 122 GLY A C 1
ATOM 1003 O O . GLY A 1 122 ? 22.755 18.393 -18.669 1.00 46.25 122 GLY A O 1
ATOM 1004 N N . ASN A 1 123 ? 21.331 20.114 -18.967 1.00 43.69 123 ASN A N 1
ATOM 1005 C CA . ASN A 1 123 ? 21.660 20.530 -20.342 1.00 43.69 123 ASN A CA 1
ATOM 1006 C C . ASN A 1 123 ? 21.650 19.430 -21.427 1.00 43.69 123 ASN A C 1
ATOM 1008 O O . ASN A 1 123 ? 22.658 18.796 -21.748 1.00 43.69 123 ASN A O 1
ATOM 1012 N N . ALA A 1 124 ? 20.507 19.357 -22.115 1.00 46.53 124 ALA A N 1
ATOM 1013 C CA . ALA A 1 124 ? 20.194 18.567 -23.308 1.00 46.53 124 ALA A CA 1
ATOM 1014 C C . ALA A 1 124 ? 20.993 18.953 -24.580 1.00 46.53 124 ALA A C 1
ATOM 1016 O O . ALA A 1 124 ? 20.427 19.237 -25.632 1.00 46.53 124 ALA A O 1
ATOM 1017 N N . THR A 1 125 ? 22.326 18.961 -24.514 1.00 47.78 125 THR A N 1
ATOM 1018 C CA . THR A 1 125 ? 23.205 19.071 -25.702 1.00 47.78 125 THR A CA 1
ATOM 1019 C C . THR A 1 125 ? 24.352 18.063 -25.678 1.00 47.78 125 THR A C 1
ATOM 1021 O O . THR A 1 125 ? 25.399 18.274 -26.293 1.00 47.78 125 THR A O 1
ATOM 1024 N N . VAL A 1 126 ? 24.180 16.935 -24.985 1.00 49.69 126 VAL A N 1
ATOM 1025 C CA . VAL A 1 126 ? 25.171 15.859 -25.022 1.00 49.69 126 VAL A CA 1
ATOM 1026 C C . VAL A 1 126 ? 24.717 14.790 -26.003 1.00 49.69 126 VAL A C 1
ATOM 1028 O O . VAL A 1 126 ? 23.782 14.041 -25.756 1.00 49.69 126 VAL A O 1
ATOM 1031 N N . SER A 1 127 ? 25.399 14.729 -27.147 1.00 48.97 127 SER A N 1
ATOM 1032 C CA . SER A 1 127 ? 25.243 13.647 -28.116 1.00 48.97 127 SER A CA 1
ATOM 1033 C C . SER A 1 127 ? 25.458 12.283 -27.431 1.00 48.97 127 SER A C 1
ATOM 1035 O O . SER A 1 127 ? 26.508 12.130 -26.791 1.00 48.97 127 SER A O 1
ATOM 1037 N N . PRO A 1 128 ? 24.583 11.275 -27.639 1.00 48.53 128 PRO A N 1
ATOM 1038 C CA . PRO A 1 128 ? 24.718 9.922 -27.069 1.00 48.53 128 PRO A CA 1
ATOM 1039 C C . PRO A 1 128 ? 26.108 9.301 -27.287 1.00 48.53 128 PRO A C 1
ATOM 1041 O O . PRO A 1 128 ? 26.615 8.537 -26.472 1.00 48.53 128 PRO A O 1
ATOM 1044 N N . LYS A 1 129 ? 26.787 9.725 -28.362 1.00 48.06 129 LYS A N 1
ATOM 1045 C CA . LYS A 1 129 ? 28.148 9.330 -28.748 1.00 48.06 129 LYS A CA 1
ATOM 1046 C C . LYS A 1 129 ? 29.243 9.632 -27.713 1.00 48.06 129 LYS A C 1
ATOM 1048 O O . LYS A 1 129 ? 30.304 9.028 -27.802 1.00 48.06 129 LYS A O 1
ATOM 1053 N N . LYS A 1 130 ? 29.035 10.544 -26.753 1.00 48.19 130 LYS A N 1
ATOM 1054 C CA . LYS A 1 130 ? 30.071 10.920 -25.764 1.00 48.19 130 LYS A CA 1
ATOM 1055 C C . LYS A 1 130 ? 30.174 9.965 -24.569 1.00 48.19 130 LYS A C 1
ATOM 1057 O O . LYS A 1 130 ? 31.201 9.969 -23.902 1.00 48.19 130 LYS A O 1
ATOM 1062 N N . TYR A 1 131 ? 29.150 9.146 -24.321 1.00 51.06 131 TYR A N 1
ATOM 1063 C CA . TYR A 1 131 ? 29.120 8.180 -23.214 1.00 51.06 131 TYR A CA 1
ATOM 1064 C C . TYR A 1 131 ? 29.336 6.730 -23.668 1.00 51.06 131 TYR A C 1
ATOM 1066 O O . TYR A 1 131 ? 29.226 5.809 -22.862 1.00 51.06 131 TYR A O 1
ATOM 1074 N N . VAL A 1 132 ? 29.687 6.511 -24.939 1.00 50.94 132 VAL A N 1
ATOM 1075 C CA . VAL A 1 132 ? 30.027 5.201 -25.515 1.00 50.94 132 VAL A CA 1
ATOM 1076 C C . VAL A 1 132 ? 31.474 4.839 -25.150 1.00 50.94 132 VAL A C 1
ATOM 1078 O O . VAL A 1 132 ? 32.367 4.927 -25.982 1.00 50.94 132 VAL A O 1
ATOM 1081 N N . PHE A 1 133 ? 31.737 4.495 -23.886 1.00 51.06 133 PHE A N 1
ATOM 1082 C CA . PHE A 1 133 ? 33.078 4.074 -23.436 1.00 51.06 133 PHE A CA 1
ATOM 1083 C C . PHE A 1 133 ? 33.100 2.754 -22.649 1.00 51.06 133 PHE A C 1
ATOM 1085 O O . PHE A 1 133 ? 34.115 2.419 -22.048 1.00 51.06 133 PHE A O 1
ATOM 1092 N N . SER A 1 134 ? 32.023 1.970 -22.697 1.00 57.03 134 SER A N 1
ATOM 1093 C CA . SER A 1 134 ? 32.038 0.569 -22.266 1.00 57.03 134 SER A CA 1
ATOM 1094 C C . SER A 1 134 ? 31.577 -0.309 -23.424 1.00 57.03 134 SER A C 1
ATOM 1096 O O . SER A 1 134 ? 30.576 0.003 -24.069 1.00 57.03 134 SER A O 1
ATOM 1098 N N . SER A 1 135 ? 32.342 -1.361 -23.715 1.00 58.44 135 SER A N 1
ATOM 1099 C CA . SER A 1 135 ? 32.137 -2.263 -24.857 1.00 58.44 135 SER A CA 1
ATOM 1100 C C . SER A 1 135 ? 31.077 -3.348 -24.610 1.00 58.44 135 SER A C 1
ATOM 1102 O O . SER A 1 135 ? 30.808 -4.130 -25.517 1.00 58.44 135 SER A O 1
ATOM 1104 N N . GLY A 1 136 ? 30.509 -3.428 -23.401 1.00 66.81 136 GLY A N 1
ATOM 1105 C CA . GLY A 1 136 ? 29.443 -4.372 -23.049 1.00 66.81 136 GLY A CA 1
ATOM 1106 C C . GLY A 1 136 ? 28.041 -3.838 -23.361 1.00 66.81 136 GLY A C 1
ATOM 1107 O O . GLY A 1 136 ? 27.830 -2.622 -23.387 1.00 66.81 136 GLY A O 1
ATOM 1108 N N . GLU A 1 137 ? 27.072 -4.743 -23.562 1.00 73.06 137 GLU A N 1
ATOM 1109 C CA . GLU A 1 137 ? 25.639 -4.395 -23.669 1.00 73.06 137 GLU A CA 1
ATOM 1110 C C . GLU A 1 137 ? 25.159 -3.579 -22.458 1.00 73.06 137 GLU A C 1
ATOM 1112 O O . GLU A 1 137 ? 24.390 -2.632 -22.606 1.00 73.06 137 GLU A O 1
ATOM 1117 N N . ASP A 1 138 ? 25.695 -3.881 -21.276 1.00 76.44 138 ASP A N 1
ATOM 1118 C CA . ASP A 1 138 ? 25.411 -3.206 -20.008 1.00 76.44 138 ASP A CA 1
ATOM 1119 C C . ASP A 1 138 ? 25.974 -1.782 -19.905 1.00 76.44 138 ASP A C 1
ATOM 1121 O O . ASP A 1 138 ? 25.732 -1.083 -18.926 1.00 76.44 138 ASP A O 1
ATOM 1125 N N . GLY A 1 139 ? 26.781 -1.323 -20.864 1.00 74.19 139 GLY A N 1
ATOM 1126 C CA . GLY A 1 139 ? 27.356 0.014 -20.810 1.00 74.19 139 GLY A CA 1
ATOM 1127 C C . GLY A 1 139 ? 28.203 0.327 -19.572 1.00 74.19 139 GLY A C 1
ATOM 1128 O O . GLY A 1 139 ? 28.444 1.510 -19.326 1.00 74.19 139 GLY A O 1
ATOM 1129 N N . GLY A 1 140 ? 28.670 -0.684 -18.825 1.00 76.69 140 GLY A N 1
ATOM 1130 C CA . GLY A 1 140 ? 29.375 -0.509 -17.549 1.00 76.69 140 GLY A CA 1
ATOM 1131 C C . GLY A 1 140 ? 28.471 -0.229 -16.337 1.00 76.69 140 GLY A C 1
ATOM 1132 O O . GLY A 1 140 ? 28.975 0.248 -15.322 1.00 76.69 140 GLY A O 1
ATOM 1133 N N . LEU A 1 141 ? 27.168 -0.499 -16.456 1.00 79.50 141 LEU A N 1
ATOM 1134 C CA . LEU A 1 141 ? 26.145 -0.421 -15.406 1.00 79.50 141 LEU A CA 1
ATOM 1135 C C . LEU A 1 141 ? 25.390 -1.769 -15.326 1.00 79.50 141 LEU A C 1
ATOM 1137 O O . LEU A 1 141 ? 24.247 -1.862 -15.778 1.00 79.50 141 LEU A O 1
ATOM 1141 N N . PRO A 1 142 ? 26.048 -2.851 -14.859 1.00 80.62 142 PRO A N 1
ATOM 1142 C CA . PRO A 1 142 ? 25.490 -4.205 -14.909 1.00 80.62 142 PRO A CA 1
ATOM 1143 C C . PRO A 1 142 ? 24.227 -4.365 -14.057 1.00 80.62 142 PRO A C 1
ATOM 1145 O O . PRO A 1 142 ? 23.290 -5.040 -14.486 1.00 80.62 142 PRO A O 1
ATOM 1148 N N . ASP A 1 143 ? 24.171 -3.710 -12.896 1.00 76.00 143 ASP A N 1
ATOM 1149 C CA . ASP A 1 143 ? 23.031 -3.800 -11.984 1.00 76.00 143 ASP A CA 1
ATOM 1150 C C . ASP A 1 143 ? 21.814 -3.065 -12.565 1.00 76.00 143 ASP A C 1
ATOM 1152 O O . ASP A 1 143 ? 20.724 -3.630 -12.653 1.00 76.00 143 ASP A O 1
ATOM 1156 N N . GLU A 1 144 ? 21.988 -1.838 -13.065 1.00 81.75 144 GLU A N 1
ATOM 1157 C CA . GLU A 1 144 ? 20.913 -1.067 -13.704 1.00 81.75 144 GLU A CA 1
ATOM 1158 C C . GLU A 1 144 ? 20.439 -1.715 -15.006 1.00 81.75 144 GLU A C 1
ATOM 1160 O O . GLU A 1 144 ? 19.248 -1.680 -15.311 1.00 81.75 144 GLU A O 1
ATOM 1165 N N . TYR A 1 145 ? 21.346 -2.336 -15.764 1.00 82.56 145 TYR A N 1
ATOM 1166 C CA . TYR A 1 145 ? 20.981 -3.092 -16.957 1.00 82.56 145 TYR A CA 1
ATOM 1167 C C . TYR A 1 145 ? 20.161 -4.338 -16.611 1.00 82.56 145 TYR A C 1
ATOM 1169 O O . TYR A 1 145 ? 19.194 -4.658 -17.304 1.00 82.56 145 TYR A O 1
ATOM 1177 N N . GLY A 1 146 ? 20.505 -5.017 -15.512 1.00 81.31 146 GLY A N 1
ATOM 1178 C CA . GLY A 1 146 ? 19.717 -6.120 -14.968 1.00 81.31 146 GLY A CA 1
ATOM 1179 C C . GLY A 1 146 ? 18.310 -5.684 -14.554 1.00 81.31 146 GLY A C 1
ATOM 1180 O O . GLY A 1 146 ? 17.342 -6.374 -14.867 1.00 81.31 146 GLY A O 1
ATOM 1181 N N . HIS A 1 147 ? 18.181 -4.527 -13.904 1.00 79.75 147 HIS A N 1
ATOM 1182 C CA . HIS A 1 147 ? 16.887 -3.942 -13.543 1.00 79.75 147 HIS A CA 1
ATOM 1183 C C . HIS A 1 147 ? 16.063 -3.540 -14.772 1.00 79.75 147 HIS A C 1
ATOM 1185 O O . HIS A 1 147 ? 14.900 -3.922 -14.871 1.00 79.75 147 HIS A O 1
ATOM 1191 N N . TRP A 1 148 ? 16.676 -2.866 -15.748 1.00 84.25 148 TRP A N 1
ATOM 1192 C CA . TRP A 1 148 ? 16.024 -2.486 -17.006 1.00 84.25 148 TRP A CA 1
ATOM 1193 C C . TRP A 1 148 ? 15.514 -3.715 -17.778 1.00 84.25 148 TRP A C 1
ATOM 1195 O O . TRP A 1 148 ? 14.378 -3.730 -18.236 1.00 84.25 148 TRP A O 1
ATOM 1205 N N . LYS A 1 149 ? 16.297 -4.801 -17.834 1.00 85.50 149 LYS A N 1
ATOM 1206 C CA . LYS A 1 149 ? 15.862 -6.067 -18.453 1.00 85.50 149 LYS A CA 1
ATOM 1207 C C . LYS A 1 149 ? 14.683 -6.732 -17.745 1.00 85.50 149 LYS A C 1
ATOM 1209 O O . LYS A 1 149 ? 13.945 -7.467 -18.383 1.00 85.50 149 LYS A O 1
ATOM 1214 N N . LYS A 1 150 ? 14.533 -6.538 -16.432 1.00 81.38 150 LYS A N 1
ATOM 1215 C CA . LYS A 1 150 ? 13.374 -7.056 -15.687 1.00 81.38 150 LYS A CA 1
ATOM 1216 C C . LYS A 1 150 ? 12.109 -6.240 -15.953 1.00 81.38 150 LYS A C 1
ATOM 1218 O O . LYS A 1 150 ? 11.022 -6.791 -15.827 1.00 81.38 150 LYS A O 1
ATOM 1223 N N . ALA A 1 151 ? 12.261 -4.956 -16.272 1.00 82.88 151 ALA A N 1
ATOM 1224 C CA . ALA A 1 151 ? 11.158 -4.065 -16.612 1.00 82.88 151 ALA A CA 1
ATOM 1225 C C . ALA A 1 151 ? 10.590 -4.334 -18.013 1.00 82.88 151 ALA A C 1
ATOM 1227 O O . ALA A 1 151 ? 9.388 -4.204 -18.208 1.00 82.88 151 ALA A O 1
ATOM 1228 N N . ASP A 1 152 ? 11.440 -4.737 -18.961 1.00 85.75 152 ASP A N 1
ATOM 1229 C CA . ASP A 1 152 ? 11.046 -5.193 -20.300 1.00 85.75 152 ASP A CA 1
ATOM 1230 C C . ASP A 1 152 ? 10.408 -6.597 -20.221 1.00 85.75 152 ASP A C 1
ATOM 1232 O O . ASP A 1 152 ? 11.054 -7.632 -20.422 1.00 85.75 152 ASP A O 1
ATOM 1236 N N . VAL A 1 153 ? 9.128 -6.636 -19.836 1.00 82.06 153 VAL A N 1
ATOM 1237 C CA . VAL A 1 153 ? 8.371 -7.878 -19.608 1.00 82.06 153 VAL A CA 1
ATOM 1238 C C . VAL A 1 153 ? 8.147 -8.623 -20.920 1.00 82.06 153 VAL A C 1
ATOM 1240 O O . VAL A 1 153 ? 8.219 -9.855 -20.957 1.00 82.06 153 VAL A O 1
ATOM 1243 N N . ASN A 1 154 ? 7.862 -7.883 -21.991 1.00 84.25 154 ASN A N 1
ATOM 1244 C CA . ASN A 1 154 ? 7.556 -8.454 -23.297 1.00 84.25 154 ASN A CA 1
ATOM 1245 C C . ASN A 1 154 ? 8.823 -8.827 -24.112 1.00 84.25 154 ASN A C 1
ATOM 1247 O O . ASN A 1 154 ? 8.714 -9.553 -25.105 1.00 84.25 154 ASN A O 1
ATOM 1251 N N . GLN A 1 155 ? 10.007 -8.415 -23.642 1.00 86.25 155 GLN A N 1
ATOM 1252 C CA . GLN A 1 155 ? 11.333 -8.684 -24.207 1.00 86.25 155 GLN A CA 1
ATOM 1253 C C . GLN A 1 155 ? 11.540 -8.133 -25.624 1.00 86.25 155 GLN A C 1
ATOM 1255 O O . GLN A 1 155 ? 12.290 -8.713 -26.419 1.00 86.25 155 GLN A O 1
ATOM 1260 N N . ASP A 1 156 ? 10.887 -7.025 -25.968 1.00 88.75 156 ASP A N 1
ATOM 1261 C CA . ASP A 1 156 ? 11.033 -6.368 -27.267 1.00 88.75 156 ASP A CA 1
ATOM 1262 C C . ASP A 1 156 ? 12.203 -5.368 -27.318 1.00 88.75 156 ASP A C 1
ATOM 1264 O O . ASP A 1 156 ? 12.482 -4.780 -28.372 1.00 88.75 156 ASP A O 1
ATOM 1268 N N . GLY A 1 157 ? 12.957 -5.243 -26.222 1.00 86.44 157 GLY A N 1
ATOM 1269 C CA . GLY A 1 157 ? 14.162 -4.429 -26.134 1.00 86.44 157 GLY A CA 1
ATOM 1270 C C . GLY A 1 157 ? 13.883 -2.949 -25.878 1.00 86.44 157 GLY A C 1
ATOM 1271 O O . GLY A 1 157 ? 14.776 -2.114 -26.088 1.00 86.44 157 GLY A O 1
ATOM 1272 N N . LYS A 1 158 ? 12.676 -2.608 -25.432 1.00 91.06 158 LYS A N 1
ATOM 1273 C CA . LYS A 1 158 ? 12.263 -1.255 -25.059 1.00 91.06 158 LYS A CA 1
ATOM 1274 C C . LYS A 1 158 ? 11.257 -1.333 -23.907 1.00 91.06 158 LYS A C 1
ATOM 1276 O O . LYS A 1 158 ? 10.638 -2.355 -23.688 1.00 91.06 158 LYS A O 1
ATOM 1281 N N . ILE A 1 159 ? 11.140 -0.250 -23.145 1.00 88.81 159 ILE A N 1
ATOM 1282 C CA . ILE A 1 159 ? 10.190 -0.157 -22.031 1.00 88.81 159 ILE A CA 1
ATOM 1283 C C . ILE A 1 159 ? 9.086 0.814 -22.430 1.00 88.81 159 ILE A C 1
ATOM 1285 O O . ILE A 1 159 ? 9.369 1.983 -22.714 1.00 88.81 159 ILE A O 1
ATOM 1289 N N . ASP A 1 160 ? 7.839 0.354 -22.456 1.00 88.88 160 ASP A N 1
ATOM 1290 C CA . ASP A 1 160 ? 6.686 1.229 -22.669 1.00 88.88 160 ASP A CA 1
ATOM 1291 C C . ASP A 1 160 ? 6.265 1.984 -21.389 1.00 88.88 160 ASP A C 1
ATOM 1293 O O . ASP A 1 160 ? 6.808 1.787 -20.304 1.00 88.88 160 ASP A O 1
ATOM 1297 N N . VAL A 1 161 ? 5.307 2.911 -21.497 1.00 84.56 161 VAL A N 1
ATOM 1298 C CA . VAL A 1 161 ? 4.868 3.734 -20.349 1.00 84.56 161 VAL A CA 1
ATOM 1299 C C . VAL A 1 161 ? 4.289 2.906 -19.195 1.00 84.56 161 VAL A C 1
ATOM 1301 O O . VAL A 1 161 ? 4.409 3.296 -18.031 1.00 84.56 161 VAL A O 1
ATOM 1304 N N . THR A 1 162 ? 3.672 1.771 -19.514 1.00 82.19 162 THR A N 1
ATOM 1305 C CA . THR A 1 162 ? 3.048 0.853 -18.561 1.00 82.19 162 THR A CA 1
ATOM 1306 C C . THR A 1 162 ? 4.119 0.008 -17.881 1.00 82.19 162 THR A C 1
ATOM 1308 O O . THR A 1 162 ? 4.152 -0.066 -16.657 1.00 82.19 162 THR A O 1
ATOM 1311 N N . GLU A 1 163 ? 5.050 -0.551 -18.652 1.00 85.94 163 GLU A N 1
ATOM 1312 C CA . GLU A 1 163 ? 6.216 -1.277 -18.138 1.00 85.94 163 GLU A CA 1
ATOM 1313 C C . GLU A 1 163 ? 7.095 -0.376 -17.261 1.00 85.94 163 GLU A C 1
ATOM 1315 O O . GLU A 1 163 ? 7.550 -0.794 -16.198 1.00 85.94 163 GLU A O 1
ATOM 1320 N N . PHE A 1 164 ? 7.264 0.896 -17.638 1.00 83.69 164 PHE A N 1
ATOM 1321 C CA . PHE A 1 164 ? 7.990 1.878 -16.835 1.00 83.69 164 PHE A CA 1
ATOM 1322 C C . PHE A 1 164 ? 7.260 2.205 -15.526 1.00 83.69 164 PHE A C 1
ATOM 1324 O O . PHE A 1 164 ? 7.899 2.298 -14.480 1.00 83.69 164 PHE A O 1
ATOM 1331 N N . LEU A 1 165 ? 5.923 2.316 -15.557 1.00 80.56 165 LEU A N 1
ATOM 1332 C CA . LEU A 1 165 ? 5.117 2.481 -14.343 1.00 80.56 165 LEU A CA 1
ATOM 1333 C C . LEU A 1 165 ? 5.292 1.298 -13.399 1.00 80.56 165 LEU A C 1
ATOM 1335 O O . LEU A 1 165 ? 5.505 1.502 -12.214 1.00 80.56 165 LEU A O 1
ATOM 1339 N N . TYR A 1 166 ? 5.230 0.075 -13.916 1.00 79.38 166 TYR A N 1
ATOM 1340 C CA . TYR A 1 166 ? 5.363 -1.140 -13.112 1.00 79.38 166 TYR A CA 1
ATOM 1341 C C . TYR A 1 166 ? 6.780 -1.362 -12.599 1.00 79.38 166 TYR A C 1
ATOM 1343 O O . TYR A 1 166 ? 6.973 -2.000 -11.568 1.00 79.38 166 TYR A O 1
ATOM 1351 N N . PHE A 1 167 ? 7.769 -0.828 -13.309 1.00 77.44 167 PHE A N 1
ATOM 1352 C CA . PHE A 1 167 ? 9.145 -0.798 -12.851 1.00 77.44 167 PHE A CA 1
ATOM 1353 C C . PHE A 1 167 ? 9.333 0.132 -11.648 1.00 77.44 167 PHE A C 1
ATOM 1355 O O . PHE A 1 167 ? 10.011 -0.253 -10.700 1.00 77.44 167 PHE A O 1
ATOM 1362 N N . GLN A 1 168 ? 8.731 1.325 -11.678 1.00 75.44 168 GLN A N 1
ATOM 1363 C CA . GLN A 1 168 ? 8.796 2.292 -10.573 1.00 75.44 168 GLN A CA 1
ATOM 1364 C C . GLN A 1 168 ? 7.883 1.914 -9.404 1.00 75.44 168 GLN A C 1
ATOM 1366 O O . GLN A 1 168 ? 8.248 2.113 -8.251 1.00 75.44 168 GLN A O 1
ATOM 1371 N N . HIS A 1 169 ? 6.714 1.366 -9.726 1.00 74.19 169 HIS A N 1
ATOM 1372 C CA . HIS A 1 169 ? 5.620 1.092 -8.805 1.00 74.19 169 HIS A CA 1
ATOM 1373 C C . HIS A 1 169 ? 5.058 -0.321 -9.023 1.00 74.19 169 HIS A C 1
ATOM 1375 O O . HIS A 1 169 ? 3.958 -0.494 -9.575 1.00 74.19 169 HIS A O 1
ATOM 1381 N N . PRO A 1 170 ? 5.823 -1.362 -8.652 1.00 69.38 170 PRO A N 1
ATOM 1382 C CA . PRO A 1 170 ? 5.389 -2.751 -8.774 1.00 69.38 170 PRO A CA 1
ATOM 1383 C C . PRO A 1 170 ? 4.055 -3.032 -8.061 1.00 69.38 170 PRO A C 1
ATOM 1385 O O . PRO A 1 170 ? 3.276 -3.853 -8.542 1.00 69.38 170 PRO A O 1
ATOM 1388 N N . GLU A 1 171 ? 3.752 -2.310 -6.983 1.00 66.50 171 GLU A N 1
ATOM 1389 C CA . GLU A 1 171 ? 2.519 -2.375 -6.191 1.00 66.50 171 GLU A CA 1
ATOM 1390 C C . GLU A 1 171 ? 1.237 -2.031 -6.959 1.00 66.50 171 GLU A C 1
ATOM 1392 O O . GLU A 1 171 ? 0.145 -2.359 -6.504 1.00 66.50 171 GLU A O 1
ATOM 1397 N N . TYR A 1 172 ? 1.335 -1.397 -8.132 1.00 71.00 172 TYR A N 1
ATOM 1398 C CA . TYR A 1 172 ? 0.163 -1.027 -8.934 1.00 71.00 172 TYR A CA 1
ATOM 1399 C C . TYR A 1 172 ? -0.077 -1.938 -10.137 1.00 71.00 172 TYR A C 1
ATOM 1401 O O . TYR A 1 172 ? -1.106 -1.798 -10.813 1.00 71.00 172 TYR A O 1
ATOM 1409 N N . ASN A 1 173 ? 0.833 -2.879 -10.405 1.00 74.31 173 ASN A N 1
ATOM 1410 C CA . ASN A 1 173 ? 0.678 -3.862 -11.467 1.00 74.31 173 ASN A CA 1
ATOM 1411 C C . ASN A 1 173 ? -0.071 -5.099 -10.953 1.00 74.31 173 ASN A C 1
ATOM 1413 O O . ASN A 1 173 ? 0.498 -5.834 -10.149 1.00 74.31 173 ASN A O 1
ATOM 1417 N N . PRO A 1 174 ? -1.275 -5.420 -11.460 1.00 77.06 174 PRO A N 1
ATOM 1418 C CA . PRO A 1 174 ? -1.973 -6.649 -11.083 1.00 77.06 174 PRO A CA 1
ATOM 1419 C C . PRO A 1 174 ? -1.133 -7.920 -11.277 1.00 77.06 174 PRO A C 1
ATOM 1421 O O . PRO A 1 174 ? -1.202 -8.823 -10.450 1.00 77.06 174 PRO A O 1
ATOM 1424 N N . GLU A 1 175 ? -0.302 -7.984 -12.324 1.00 76.75 175 GLU A N 1
ATOM 1425 C CA . GLU A 1 175 ? 0.579 -9.135 -12.565 1.00 76.75 175 GLU A CA 1
ATOM 1426 C C . GLU A 1 175 ? 1.741 -9.188 -11.564 1.00 76.75 175 GLU A C 1
ATOM 1428 O O . GLU A 1 175 ? 2.111 -10.270 -11.110 1.00 76.75 175 GLU A O 1
ATOM 1433 N N . THR A 1 176 ? 2.298 -8.039 -11.164 1.00 74.94 176 THR A N 1
ATOM 1434 C CA . THR A 1 176 ? 3.339 -8.011 -10.125 1.00 74.94 176 THR A CA 1
ATOM 1435 C C . THR A 1 176 ? 2.754 -8.316 -8.752 1.00 74.94 176 THR A C 1
ATOM 1437 O O . THR A 1 176 ? 3.346 -9.108 -8.033 1.00 74.94 176 THR A O 1
ATOM 1440 N N . ILE A 1 177 ? 1.581 -7.774 -8.407 1.00 79.31 177 ILE A N 1
ATOM 1441 C CA . ILE A 1 177 ? 0.854 -8.105 -7.170 1.00 79.31 177 ILE A CA 1
ATOM 1442 C C . ILE A 1 177 ? 0.571 -9.607 -7.122 1.00 79.31 177 ILE A C 1
ATOM 1444 O O . ILE A 1 177 ? 0.814 -10.257 -6.109 1.00 79.31 177 ILE A O 1
ATOM 1448 N N . LYS A 1 178 ? 0.111 -10.187 -8.236 1.00 83.88 178 LYS A N 1
ATOM 1449 C CA . LYS A 1 178 ? -0.109 -11.629 -8.341 1.00 83.88 178 LYS A CA 1
ATOM 1450 C C . LYS A 1 178 ? 1.188 -12.412 -8.160 1.00 83.88 178 LYS A C 1
ATOM 1452 O O . LYS A 1 178 ? 1.196 -13.384 -7.417 1.00 83.88 178 LYS A O 1
ATOM 1457 N N . LYS A 1 179 ? 2.286 -11.984 -8.780 1.00 79.25 179 LYS A N 1
ATOM 1458 C CA . LYS A 1 179 ? 3.595 -12.619 -8.600 1.00 79.25 179 LYS A CA 1
ATOM 1459 C C . LYS A 1 179 ? 4.104 -12.504 -7.160 1.00 79.25 179 LYS A C 1
ATOM 1461 O O . LYS A 1 179 ? 4.623 -13.474 -6.630 1.00 79.25 179 LYS A O 1
ATOM 1466 N N . MET A 1 180 ? 3.909 -11.358 -6.509 1.00 75.38 180 MET A N 1
ATOM 1467 C CA . MET A 1 180 ? 4.212 -11.173 -5.087 1.00 75.38 180 MET A CA 1
ATOM 1468 C C . MET A 1 180 ? 3.371 -12.113 -4.220 1.00 75.38 180 MET A C 1
ATOM 1470 O O . MET A 1 180 ? 3.904 -12.739 -3.310 1.00 75.38 180 MET A O 1
ATOM 1474 N N . ALA A 1 181 ? 2.085 -12.275 -4.537 1.00 84.25 181 ALA A N 1
ATOM 1475 C CA . ALA A 1 181 ? 1.222 -13.244 -3.871 1.00 84.25 181 ALA A CA 1
ATOM 1476 C C . ALA A 1 181 ? 1.694 -14.692 -4.107 1.00 84.25 181 ALA A C 1
ATOM 1478 O O . ALA A 1 181 ? 1.671 -15.495 -3.181 1.00 84.25 181 ALA A O 1
ATOM 1479 N N . GLU A 1 182 ? 2.156 -15.037 -5.314 1.00 84.38 182 GLU A N 1
ATOM 1480 C CA . GLU A 1 182 ? 2.741 -16.352 -5.616 1.00 84.38 182 GLU A CA 1
ATOM 1481 C C . GLU A 1 182 ? 4.024 -16.600 -4.812 1.00 84.38 182 GLU A C 1
ATOM 1483 O O . GLU A 1 182 ? 4.141 -17.643 -4.169 1.00 84.38 182 GLU A O 1
ATOM 1488 N N . ASP A 1 183 ? 4.956 -15.645 -4.807 1.00 80.69 183 ASP A N 1
ATOM 1489 C CA . ASP A 1 183 ? 6.213 -15.729 -4.056 1.00 80.69 183 ASP A CA 1
ATOM 1490 C C . ASP A 1 183 ? 5.938 -15.864 -2.545 1.00 80.69 183 ASP A C 1
ATOM 1492 O O . ASP A 1 183 ? 6.532 -16.705 -1.867 1.00 80.69 183 ASP A O 1
ATOM 1496 N N . MET A 1 184 ? 4.976 -15.096 -2.023 1.00 80.12 184 MET A N 1
ATOM 1497 C CA . MET A 1 184 ? 4.549 -15.172 -0.628 1.00 80.12 184 MET A CA 1
ATOM 1498 C C . MET A 1 184 ? 3.905 -16.526 -0.304 1.00 80.12 184 MET A C 1
ATOM 1500 O O . MET A 1 184 ? 4.263 -17.145 0.697 1.00 80.12 184 MET A O 1
ATOM 1504 N N . LEU A 1 185 ? 3.007 -17.028 -1.158 1.00 83.69 185 LEU A N 1
ATOM 1505 C CA . LEU A 1 185 ? 2.423 -18.359 -0.986 1.00 83.69 185 LEU A CA 1
ATOM 1506 C C . LEU A 1 185 ? 3.505 -19.430 -0.927 1.00 83.69 185 LEU A C 1
ATOM 1508 O O . LEU A 1 185 ? 3.462 -20.251 -0.027 1.00 83.69 185 LEU A O 1
ATOM 1512 N N . VAL A 1 186 ? 4.498 -19.404 -1.818 1.00 83.38 186 VAL A N 1
ATOM 1513 C CA . VAL A 1 186 ? 5.600 -20.382 -1.810 1.00 83.38 186 VAL A CA 1
ATOM 1514 C C . VAL A 1 186 ? 6.399 -20.341 -0.503 1.00 83.38 186 VAL A C 1
ATOM 1516 O O . VAL A 1 186 ? 6.849 -21.384 -0.031 1.00 83.38 186 VAL A O 1
ATOM 1519 N N . ASN A 1 187 ? 6.568 -19.162 0.098 1.00 78.50 187 ASN A N 1
ATOM 1520 C CA . ASN A 1 187 ? 7.294 -19.021 1.360 1.00 78.50 187 ASN A CA 1
ATOM 1521 C C . ASN A 1 187 ? 6.526 -19.610 2.557 1.00 78.50 187 ASN A C 1
ATOM 1523 O O . ASN A 1 187 ? 7.147 -20.176 3.461 1.00 78.50 187 ASN A O 1
ATOM 1527 N N . PHE A 1 188 ? 5.193 -19.495 2.574 1.00 79.00 188 PHE A N 1
ATOM 1528 C CA . PHE A 1 188 ? 4.351 -20.002 3.667 1.00 79.00 188 PHE A CA 1
ATOM 1529 C C . PHE A 1 188 ? 3.851 -21.436 3.451 1.00 79.00 188 PHE A C 1
ATOM 1531 O O . PHE A 1 188 ? 3.664 -22.164 4.428 1.00 79.00 188 PHE A O 1
ATOM 1538 N N . ASP A 1 189 ? 3.670 -21.857 2.201 1.00 81.81 189 ASP A N 1
ATOM 1539 C CA . ASP A 1 189 ? 3.175 -23.174 1.802 1.00 81.81 189 ASP A CA 1
ATOM 1540 C C . ASP A 1 189 ? 4.237 -24.254 2.055 1.00 81.81 189 ASP A C 1
ATOM 1542 O O . ASP A 1 189 ? 5.086 -24.584 1.222 1.00 81.81 189 ASP A O 1
ATOM 1546 N N . ARG A 1 190 ? 4.191 -24.829 3.257 1.00 79.56 190 ARG A N 1
ATOM 1547 C CA . ARG A 1 190 ? 5.126 -25.881 3.680 1.00 79.56 190 ARG A CA 1
ATOM 1548 C C . ARG A 1 190 ? 4.803 -27.231 3.060 1.00 79.56 190 ARG A C 1
ATOM 1550 O O . ARG A 1 190 ? 5.670 -28.108 3.037 1.00 79.56 190 ARG A O 1
ATOM 1557 N N . ASN A 1 191 ? 3.555 -27.435 2.653 1.00 81.19 191 ASN A N 1
ATOM 1558 C CA . ASN A 1 191 ? 3.042 -28.737 2.256 1.00 81.19 191 ASN A CA 1
ATOM 1559 C C . ASN A 1 191 ? 2.948 -28.887 0.713 1.00 81.19 191 ASN A C 1
ATOM 1561 O O . ASN A 1 191 ? 2.855 -30.012 0.215 1.00 81.19 191 ASN A O 1
ATOM 1565 N N . GLY A 1 192 ? 3.077 -27.782 -0.029 1.00 81.94 192 GLY A N 1
ATOM 1566 C CA . GLY A 1 192 ? 3.107 -27.696 -1.486 1.00 81.94 192 GLY A CA 1
ATOM 1567 C C . GLY A 1 192 ? 1.735 -27.742 -2.168 1.00 81.94 192 GLY A C 1
ATOM 1568 O O . GLY A 1 192 ? 1.673 -28.058 -3.363 1.00 81.94 192 GLY A O 1
ATOM 1569 N N . ASP A 1 193 ? 0.639 -27.508 -1.445 1.00 85.06 193 ASP A N 1
ATOM 1570 C CA . ASP A 1 193 ? -0.734 -27.578 -1.961 1.00 85.06 193 ASP A CA 1
ATOM 1571 C C . ASP A 1 193 ? -1.239 -26.262 -2.583 1.00 85.06 193 ASP A C 1
ATOM 1573 O O . ASP A 1 193 ? -2.338 -26.231 -3.150 1.00 85.06 193 ASP A O 1
ATOM 1577 N N . LYS A 1 194 ? -0.401 -25.215 -2.586 1.00 82.88 194 LYS A N 1
ATOM 1578 C CA . LYS A 1 194 ? -0.667 -23.871 -3.124 1.00 82.88 194 LYS A CA 1
ATOM 1579 C C . LYS A 1 194 ? -1.828 -23.147 -2.446 1.00 82.88 194 LYS A C 1
ATOM 1581 O O . LYS A 1 194 ? -2.413 -22.236 -3.045 1.00 82.88 194 LYS A O 1
ATOM 1586 N N . ILE A 1 195 ? -2.172 -23.540 -1.227 1.00 84.94 195 ILE A N 1
ATOM 1587 C CA . ILE A 1 195 ? -3.071 -22.793 -0.356 1.00 84.94 195 ILE A CA 1
ATOM 1588 C C . ILE A 1 195 ? -2.313 -22.407 0.909 1.00 84.94 195 ILE A C 1
ATOM 1590 O O . ILE A 1 195 ? -1.384 -23.084 1.325 1.00 84.94 195 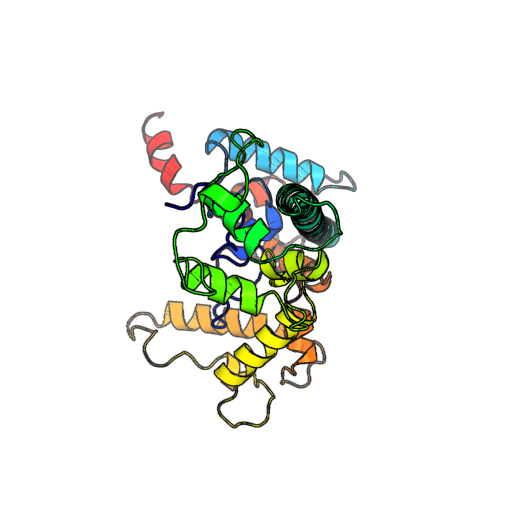ILE A O 1
ATOM 1594 N N . MET A 1 196 ? -2.691 -21.286 1.513 1.00 85.00 196 MET A N 1
ATOM 1595 C CA . MET A 1 196 ? -2.124 -20.877 2.792 1.00 85.00 196 MET A CA 1
ATOM 1596 C C . MET A 1 196 ? -3.158 -21.087 3.886 1.00 85.00 196 MET A C 1
ATOM 1598 O O . MET A 1 196 ? -4.186 -20.408 3.939 1.00 85.00 196 MET A O 1
ATOM 1602 N N . THR A 1 197 ? -2.891 -22.037 4.771 1.00 86.81 197 THR A N 1
ATOM 1603 C CA . THR A 1 197 ? -3.711 -22.263 5.962 1.00 86.81 197 THR A CA 1
ATOM 1604 C C . THR A 1 197 ? -3.362 -21.267 7.068 1.00 86.81 197 THR A C 1
ATOM 1606 O O . THR A 1 197 ? -2.267 -20.700 7.113 1.00 86.81 197 THR A O 1
ATOM 1609 N N . GLY A 1 198 ? -4.283 -21.070 8.014 1.00 82.31 198 GLY A N 1
ATOM 1610 C CA . GLY A 1 198 ? -4.021 -20.220 9.179 1.00 82.31 198 GLY A CA 1
ATOM 1611 C C . GLY A 1 198 ? -2.821 -20.697 9.997 1.00 82.31 198 GLY A C 1
ATOM 1612 O O . GLY A 1 198 ? -2.064 -19.876 10.502 1.00 82.31 198 GLY A O 1
ATOM 1613 N N . ASP A 1 199 ? -2.602 -22.010 10.084 1.00 82.12 199 ASP A N 1
ATOM 1614 C CA . ASP A 1 199 ? -1.453 -22.578 10.794 1.00 82.12 199 ASP A CA 1
ATOM 1615 C C . ASP A 1 199 ? -0.129 -22.289 10.073 1.00 82.12 199 ASP A C 1
ATOM 1617 O O . ASP A 1 199 ? 0.869 -22.008 10.735 1.00 82.12 199 ASP A O 1
ATOM 1621 N N . GLU A 1 200 ? -0.117 -22.306 8.737 1.00 83.00 200 GLU A N 1
ATOM 1622 C CA . GLU A 1 200 ? 1.048 -21.933 7.925 1.00 83.00 200 GLU A CA 1
ATOM 1623 C C . GLU A 1 200 ? 1.354 -20.439 8.026 1.00 83.00 200 GLU A C 1
ATOM 1625 O O . GLU A 1 200 ? 2.507 -20.073 8.246 1.00 83.00 200 GLU A O 1
ATOM 1630 N N . PHE A 1 201 ? 0.332 -19.579 7.976 1.00 80.12 201 PHE A N 1
ATOM 1631 C CA . PHE A 1 201 ? 0.519 -18.139 8.154 1.00 80.12 201 PHE A CA 1
ATOM 1632 C C . PHE A 1 201 ? 0.949 -17.777 9.581 1.00 80.12 201 PHE A C 1
ATOM 1634 O O . PHE A 1 201 ? 1.722 -16.853 9.779 1.00 80.12 201 PHE A O 1
ATOM 1641 N N . LEU A 1 202 ? 0.475 -18.487 10.606 1.00 76.31 202 LEU A N 1
ATOM 1642 C CA . LEU A 1 202 ? 0.855 -18.230 12.003 1.00 76.31 202 LEU A CA 1
ATOM 1643 C C . LEU A 1 202 ? 2.190 -18.861 12.398 1.00 76.31 202 LEU A C 1
ATOM 1645 O O . LEU A 1 202 ? 2.670 -18.634 13.516 1.00 76.31 202 LEU A O 1
ATOM 1649 N N . ALA A 1 203 ? 2.774 -19.679 11.524 1.00 71.38 203 ALA A N 1
ATOM 1650 C CA . ALA A 1 203 ? 4.034 -20.326 11.799 1.00 71.38 203 ALA A CA 1
ATOM 1651 C C . ALA A 1 203 ? 5.166 -19.293 11.747 1.00 71.38 203 ALA A C 1
ATOM 1653 O O . ALA A 1 203 ? 5.546 -18.806 10.688 1.00 71.38 203 ALA A O 1
ATOM 1654 N N . LEU A 1 204 ? 5.730 -18.998 12.916 1.00 60.69 204 LEU A N 1
ATOM 1655 C CA . LEU A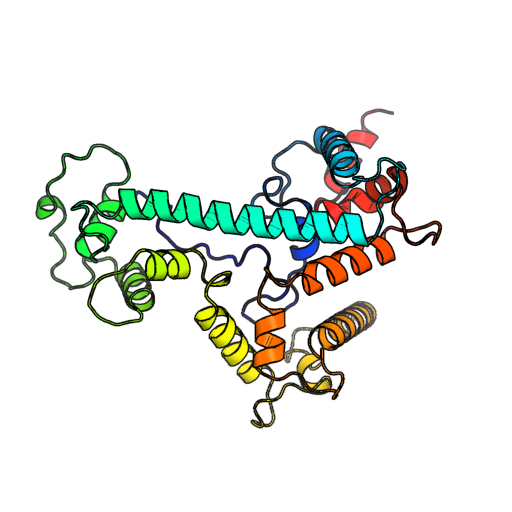 1 204 ? 6.906 -18.143 13.050 1.00 60.69 204 LEU A CA 1
ATOM 1656 C C . LEU A 1 204 ? 8.076 -18.674 12.198 1.00 60.69 204 LEU A C 1
ATOM 1658 O O . LEU A 1 204 ? 8.311 -19.897 12.194 1.00 60.69 204 LEU A O 1
ATOM 1662 N N . PRO A 1 205 ? 8.833 -17.792 11.520 1.00 56.25 205 PRO A N 1
ATOM 1663 C CA . PRO A 1 205 ? 10.112 -18.155 10.928 1.00 56.25 205 PRO A CA 1
ATOM 1664 C C . PRO A 1 205 ? 11.036 -18.763 12.000 1.00 56.25 205 PRO A C 1
ATOM 1666 O O . PRO A 1 205 ? 11.051 -18.304 13.149 1.00 56.25 205 PRO A O 1
ATOM 1669 N N . PRO A 1 206 ? 11.800 -19.828 11.691 1.00 48.94 206 PRO A N 1
ATOM 1670 C CA . PRO A 1 206 ? 12.701 -20.426 12.669 1.00 48.94 206 PRO A CA 1
ATOM 1671 C C . PRO A 1 206 ? 13.775 -19.420 13.120 1.00 48.94 206 PRO A C 1
ATOM 1673 O O . PRO A 1 206 ? 14.655 -19.075 12.338 1.00 48.94 206 PRO A O 1
ATOM 1676 N N . GLY A 1 207 ? 13.751 -19.012 14.396 1.00 51.88 207 GLY A N 1
ATOM 1677 C CA . GLY A 1 207 ? 14.843 -18.261 15.038 1.00 51.88 207 GLY A CA 1
ATOM 1678 C C . GLY A 1 207 ? 14.577 -16.791 15.381 1.00 51.88 207 GLY A C 1
ATOM 1679 O O . GLY A 1 207 ? 15.480 -16.152 15.910 1.00 51.88 207 GLY A O 1
ATOM 1680 N N . GLU A 1 208 ? 13.376 -16.262 15.138 1.00 52.28 208 GLU A N 1
ATOM 1681 C CA . GLU A 1 208 ? 13.083 -14.829 15.342 1.00 52.28 208 GLU A CA 1
ATOM 1682 C C . GLU A 1 208 ? 12.497 -14.457 16.706 1.00 52.28 208 GLU A C 1
ATOM 1684 O O . GLU A 1 208 ? 12.380 -13.274 17.023 1.00 52.28 208 GLU A O 1
ATOM 1689 N N . VAL A 1 209 ? 12.158 -15.436 17.546 1.00 49.28 209 VAL A N 1
ATOM 1690 C CA . VAL A 1 209 ? 11.566 -15.155 18.859 1.00 49.28 209 VAL A CA 1
ATOM 1691 C C . VAL A 1 209 ? 12.510 -15.600 19.962 1.00 49.28 209 VAL A C 1
ATOM 1693 O O . VAL A 1 209 ? 12.753 -16.793 20.155 1.00 49.28 209 VAL A O 1
ATOM 1696 N N . ASP A 1 210 ? 13.046 -14.615 20.679 1.00 52.41 210 ASP A N 1
ATOM 1697 C CA . ASP A 1 210 ? 13.750 -14.831 21.936 1.00 52.41 210 ASP A CA 1
ATOM 1698 C C . ASP A 1 210 ? 12.758 -15.450 22.948 1.00 52.41 210 ASP A C 1
ATOM 1700 O O . ASP A 1 210 ? 11.700 -14.856 23.200 1.00 52.41 210 ASP A O 1
ATOM 1704 N N . PRO A 1 211 ? 13.033 -16.643 23.515 1.00 52.69 211 PRO A N 1
ATOM 1705 C CA . PRO A 1 211 ? 12.135 -17.325 24.452 1.00 52.69 211 PRO A CA 1
ATOM 1706 C C . PRO A 1 211 ? 11.765 -16.497 25.697 1.00 52.69 211 PRO A C 1
ATOM 1708 O O . PRO A 1 211 ? 10.797 -16.834 26.382 1.00 52.69 211 PRO A O 1
ATOM 1711 N N . ASP A 1 212 ? 12.477 -15.402 25.972 1.00 56.03 212 ASP A N 1
ATOM 1712 C CA . ASP A 1 212 ? 12.197 -14.491 27.084 1.00 56.03 212 ASP A CA 1
ATOM 1713 C C . ASP A 1 212 ? 11.064 -13.470 26.806 1.00 56.03 212 ASP A C 1
ATOM 1715 O O . ASP A 1 212 ? 10.665 -12.730 27.710 1.00 56.03 212 ASP A O 1
ATOM 1719 N N . GLN A 1 213 ? 10.472 -13.443 25.599 1.00 59.38 213 GLN A N 1
ATOM 1720 C CA . GLN A 1 213 ? 9.402 -12.501 25.212 1.00 59.38 213 GLN A CA 1
ATOM 1721 C C . GLN A 1 213 ? 8.043 -13.161 24.900 1.00 59.38 213 GLN A C 1
ATOM 1723 O O . GLN A 1 213 ? 7.362 -12.813 23.935 1.00 59.38 213 GLN A O 1
ATOM 1728 N N . ALA A 1 214 ? 7.571 -14.057 25.770 1.00 59.81 214 ALA A N 1
ATOM 1729 C CA . ALA A 1 214 ? 6.274 -14.737 25.615 1.00 59.81 214 ALA A CA 1
ATOM 1730 C C . ALA A 1 214 ? 5.056 -13.792 25.448 1.00 59.81 214 ALA A C 1
ATOM 1732 O O . ALA A 1 214 ? 4.046 -14.169 24.852 1.00 59.81 214 ALA A O 1
ATOM 1733 N N . ALA A 1 215 ? 5.125 -12.564 25.979 1.00 57.56 215 ALA A N 1
ATOM 1734 C CA . ALA A 1 215 ? 4.078 -11.556 25.797 1.00 57.56 215 ALA A CA 1
ATOM 1735 C C . ALA A 1 215 ? 4.064 -10.978 24.369 1.00 57.56 215 ALA A C 1
ATOM 1737 O O . ALA A 1 215 ? 2.992 -10.886 23.775 1.00 57.56 215 ALA A O 1
ATOM 1738 N N . ALA A 1 216 ? 5.238 -10.673 23.805 1.00 60.00 216 ALA A N 1
ATOM 1739 C CA . ALA A 1 216 ? 5.370 -10.193 22.429 1.00 60.00 216 ALA A CA 1
ATOM 1740 C C . ALA A 1 216 ? 5.007 -11.292 21.419 1.00 60.00 216 ALA A C 1
ATOM 1742 O O . ALA A 1 216 ? 4.356 -11.025 20.416 1.00 60.00 216 ALA A O 1
ATOM 1743 N N . GLU A 1 217 ? 5.334 -12.554 21.724 1.00 65.50 217 GLU A N 1
ATOM 1744 C CA . GLU A 1 217 ? 4.925 -13.703 20.906 1.00 65.50 217 GLU A CA 1
ATOM 1745 C C . GLU A 1 217 ? 3.394 -13.852 20.843 1.00 65.50 217 GLU A C 1
AT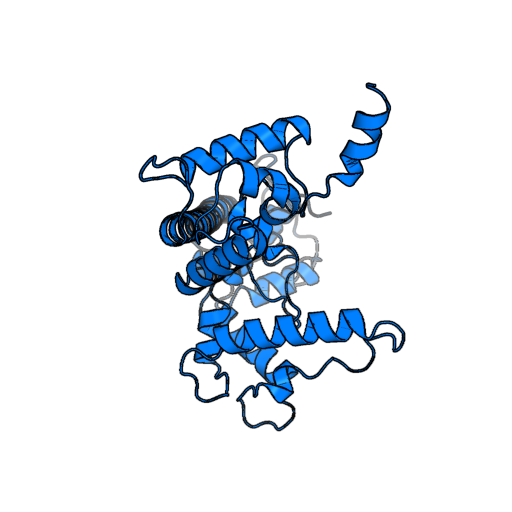OM 1747 O O . GLU A 1 217 ? 2.830 -14.225 19.811 1.00 65.50 217 GLU A O 1
ATOM 1752 N N . LYS A 1 218 ? 2.700 -13.564 21.951 1.00 69.62 218 LYS A N 1
ATOM 1753 C CA . LYS A 1 218 ? 1.238 -13.627 22.007 1.00 69.62 218 LYS A CA 1
ATOM 1754 C C . LYS A 1 218 ? 0.597 -12.512 21.181 1.00 69.62 218 LYS A C 1
ATOM 1756 O O . LYS A 1 218 ? -0.311 -12.809 20.410 1.00 69.62 218 LYS A O 1
ATOM 1761 N N . GLU A 1 219 ? 1.073 -11.281 21.335 1.00 68.25 219 GLU A N 1
ATOM 1762 C CA . GLU A 1 219 ? 0.611 -10.118 20.568 1.00 68.25 219 GLU A CA 1
ATOM 1763 C C . GLU A 1 219 ? 0.826 -10.335 19.063 1.00 68.25 219 GLU A C 1
ATOM 1765 O O . GLU A 1 219 ? -0.128 -10.285 18.290 1.00 68.25 219 GLU A O 1
ATOM 1770 N N . TYR A 1 220 ? 2.023 -10.776 18.669 1.00 69.50 220 TYR A N 1
ATOM 1771 C CA . TYR A 1 220 ? 2.351 -11.124 17.284 1.00 69.50 220 TYR A CA 1
ATOM 1772 C C . TYR A 1 220 ? 1.396 -12.172 16.683 1.00 69.50 220 TYR A C 1
ATOM 1774 O O . TYR A 1 220 ? 0.905 -12.030 15.561 1.00 69.50 220 TYR A O 1
ATOM 1782 N N . LYS A 1 221 ? 1.086 -13.241 17.431 1.00 73.75 221 LYS A N 1
ATOM 1783 C CA . LYS A 1 221 ? 0.141 -14.276 16.973 1.00 73.75 221 LYS A CA 1
ATOM 1784 C C . LYS A 1 221 ? -1.299 -13.774 16.905 1.00 73.75 221 LYS A C 1
ATOM 1786 O O . LYS A 1 221 ? -2.070 -14.274 16.086 1.00 73.75 221 LYS A O 1
ATOM 1791 N N . GLU A 1 222 ? -1.700 -12.859 17.782 1.00 77.31 222 GLU A N 1
ATOM 1792 C CA . GLU A 1 222 ? -3.034 -12.253 17.751 1.00 77.31 222 GLU A CA 1
ATOM 1793 C C . GLU A 1 222 ? -3.190 -11.322 16.543 1.00 77.31 222 GLU A C 1
ATOM 1795 O O . GLU A 1 222 ? -4.217 -11.392 15.864 1.00 77.31 222 GLU A O 1
ATOM 1800 N N . ASP A 1 223 ? -2.157 -10.551 16.208 1.00 70.50 223 ASP A N 1
ATOM 1801 C CA . ASP A 1 223 ? -2.122 -9.686 15.025 1.00 70.50 223 ASP A CA 1
ATOM 1802 C C . ASP A 1 223 ? -2.184 -10.499 13.738 1.00 70.50 223 ASP A C 1
ATOM 1804 O O . ASP A 1 223 ? -3.105 -10.324 12.940 1.00 70.50 223 ASP A O 1
ATOM 1808 N N . ARG A 1 224 ? -1.325 -11.512 13.586 1.00 76.12 224 ARG A N 1
ATOM 1809 C CA . ARG A 1 224 ? -1.380 -12.392 12.407 1.00 76.12 224 ARG A CA 1
ATOM 1810 C C . ARG A 1 224 ? -2.710 -13.137 12.277 1.00 76.12 224 ARG A C 1
ATOM 1812 O O . ARG A 1 224 ? -3.186 -13.363 11.168 1.00 76.12 224 ARG A O 1
ATOM 1819 N N . LYS A 1 225 ? -3.370 -13.490 13.387 1.00 82.31 225 LYS A N 1
ATOM 1820 C CA . LYS A 1 225 ? -4.724 -14.075 13.338 1.00 82.31 225 LYS A CA 1
ATOM 1821 C C . LYS A 1 225 ? -5.767 -13.092 12.825 1.00 82.31 225 LYS A C 1
ATOM 1823 O O . LYS A 1 225 ? -6.735 -13.529 12.202 1.00 82.31 225 LYS A O 1
ATOM 1828 N N . ARG A 1 226 ? -5.627 -11.802 13.140 1.00 79.94 226 ARG A N 1
ATOM 1829 C CA . ARG A 1 226 ? -6.509 -10.760 12.607 1.00 79.94 226 ARG A CA 1
ATOM 1830 C C . ARG A 1 226 ? -6.289 -10.617 11.109 1.00 79.94 226 ARG A C 1
ATOM 1832 O O . ARG A 1 226 ? -7.262 -10.761 10.377 1.00 79.94 226 ARG A O 1
ATOM 1839 N N . GLU A 1 227 ? -5.041 -10.485 10.671 1.00 77.94 227 GLU A N 1
ATOM 1840 C CA . GLU A 1 227 ? -4.711 -10.358 9.246 1.00 77.94 227 GLU A CA 1
ATOM 1841 C C . GLU A 1 227 ? -5.170 -11.573 8.431 1.00 77.94 227 GLU A C 1
ATOM 1843 O O . GLU A 1 227 ? -5.783 -11.416 7.379 1.00 77.94 227 GLU A O 1
ATOM 1848 N N . PHE A 1 228 ? -5.010 -12.794 8.957 1.00 84.31 228 PHE A N 1
ATOM 1849 C CA . PHE A 1 228 ? -5.509 -13.999 8.286 1.00 84.31 228 PHE A CA 1
ATOM 1850 C C . PHE A 1 228 ? -7.012 -13.948 8.001 1.00 84.31 228 PHE A C 1
ATOM 1852 O O . PHE A 1 228 ? -7.451 -14.324 6.920 1.00 84.31 228 PHE A O 1
ATOM 1859 N N . LYS A 1 229 ? -7.811 -13.433 8.941 1.00 84.50 229 LYS A N 1
ATOM 1860 C CA . LYS A 1 229 ? -9.260 -13.286 8.740 1.00 84.50 229 LYS A CA 1
ATOM 1861 C C . LYS A 1 229 ? -9.616 -12.219 7.712 1.00 84.50 229 LYS A C 1
ATOM 1863 O O . LYS A 1 229 ? -10.706 -12.274 7.156 1.00 84.50 229 LYS A O 1
ATOM 1868 N N . LEU A 1 230 ? -8.752 -11.225 7.513 1.00 80.69 230 LEU A N 1
ATOM 1869 C CA . LEU A 1 230 ? -8.952 -10.211 6.481 1.00 80.69 230 LEU A CA 1
ATOM 1870 C C . LEU A 1 230 ? -8.595 -10.758 5.094 1.00 80.69 230 LEU A C 1
ATOM 1872 O O . LEU A 1 230 ? -9.244 -10.385 4.118 1.00 80.69 230 LEU A O 1
ATOM 1876 N N . MET A 1 231 ? -7.603 -11.651 5.023 1.00 83.81 231 MET A N 1
ATOM 1877 C CA . MET A 1 231 ? -7.220 -12.362 3.801 1.00 83.81 231 MET A CA 1
ATOM 1878 C C . MET A 1 231 ? -8.257 -13.417 3.387 1.00 83.81 231 MET A C 1
ATOM 1880 O O . MET A 1 231 ? -8.638 -13.467 2.221 1.00 83.81 231 MET A O 1
ATOM 1884 N N . ASP A 1 232 ? -8.744 -14.235 4.327 1.00 86.12 232 ASP A N 1
ATOM 1885 C CA . ASP A 1 232 ? -9.766 -15.270 4.095 1.00 86.12 232 ASP A CA 1
ATOM 1886 C C . ASP A 1 232 ? -11.166 -14.646 3.963 1.00 86.12 232 ASP A C 1
ATOM 1888 O O . ASP A 1 232 ? -12.019 -14.706 4.855 1.00 86.12 232 ASP A O 1
ATOM 1892 N N . LYS A 1 233 ? -11.396 -13.989 2.825 1.00 81.06 233 LYS A N 1
ATOM 1893 C CA . LYS A 1 233 ? -12.639 -13.270 2.531 1.00 81.06 233 LYS A CA 1
ATOM 1894 C C . LYS A 1 233 ? -13.849 -14.201 2.493 1.00 81.06 233 LYS A C 1
ATOM 1896 O O . LYS A 1 233 ? -14.959 -13.780 2.826 1.00 81.06 233 LYS A O 1
ATOM 1901 N N . ASN A 1 234 ? -13.655 -15.426 2.012 1.00 85.56 234 ASN A N 1
ATOM 1902 C CA . ASN A 1 234 ? -14.737 -16.384 1.826 1.00 85.56 234 ASN A CA 1
ATOM 1903 C C . ASN A 1 234 ? -15.037 -17.195 3.111 1.00 85.56 234 ASN A C 1
ATOM 1905 O O . ASN A 1 234 ? -16.146 -17.718 3.256 1.00 85.56 234 ASN A O 1
ATOM 1909 N N . GLY A 1 235 ? -14.104 -17.215 4.067 1.00 85.50 235 GLY A N 1
ATOM 1910 C CA . GLY A 1 235 ? -14.256 -17.844 5.374 1.00 85.50 235 GLY A CA 1
ATOM 1911 C C . GLY A 1 235 ? -14.115 -19.367 5.351 1.00 85.50 235 GLY A C 1
ATOM 1912 O O . GLY A 1 235 ? -14.663 -20.026 6.241 1.00 85.50 235 GLY A O 1
ATOM 1913 N N . ASP A 1 236 ? -13.451 -19.944 4.344 1.00 88.00 236 ASP A N 1
ATOM 1914 C CA . ASP A 1 236 ? -13.214 -21.391 4.243 1.00 88.00 236 ASP A CA 1
ATOM 1915 C C . ASP A 1 236 ? -11.978 -21.855 5.028 1.00 88.00 236 ASP A C 1
ATOM 1917 O O . ASP A 1 236 ? -11.685 -23.053 5.069 1.00 88.00 236 ASP A O 1
ATOM 1921 N N . GLY A 1 237 ? -11.308 -20.937 5.731 1.00 86.62 237 GLY A N 1
ATOM 1922 C CA . GLY A 1 237 ? -10.160 -21.214 6.587 1.00 86.62 237 GLY A CA 1
ATOM 1923 C C . GLY A 1 237 ? -8.851 -21.363 5.818 1.00 86.62 237 GLY A C 1
ATOM 1924 O O . GLY A 1 237 ? -7.857 -21.799 6.407 1.00 86.62 237 GLY A O 1
ATOM 1925 N N . VAL A 1 238 ? -8.843 -21.019 4.528 1.00 88.81 238 VAL A N 1
ATOM 1926 C CA . VAL A 1 238 ? -7.673 -21.080 3.651 1.00 88.81 238 VAL A CA 1
ATOM 1927 C C . VAL A 1 238 ? -7.599 -19.813 2.806 1.00 88.81 238 VAL A C 1
ATOM 1929 O O . VAL A 1 238 ? -8.611 -19.279 2.380 1.00 88.81 238 VAL A O 1
ATOM 1932 N N . VAL A 1 239 ? -6.390 -19.336 2.534 1.00 88.12 239 VAL A N 1
ATOM 1933 C CA . VAL A 1 239 ? -6.163 -18.184 1.658 1.00 88.12 239 VAL A CA 1
ATOM 1934 C C . VAL A 1 239 ? -5.610 -18.691 0.335 1.00 88.12 239 VAL A C 1
ATOM 1936 O O . VAL A 1 239 ? -4.549 -19.320 0.288 1.00 88.12 239 VAL A O 1
ATOM 1939 N N . LYS A 1 240 ? -6.347 -18.437 -0.749 1.00 89.38 240 LYS A N 1
ATOM 1940 C CA . LYS A 1 240 ? -5.924 -18.761 -2.120 1.00 89.38 240 LYS A CA 1
ATOM 1941 C C . LYS A 1 240 ? -5.183 -17.587 -2.760 1.00 89.38 240 LYS A C 1
ATOM 1943 O O . LYS A 1 240 ? -5.280 -16.453 -2.300 1.00 89.38 240 LYS A O 1
ATOM 1948 N N . LEU A 1 241 ? -4.506 -17.848 -3.881 1.00 86.81 241 LEU A N 1
ATOM 1949 C CA . LEU A 1 241 ? -3.759 -16.829 -4.630 1.00 86.81 241 LEU A CA 1
ATOM 1950 C C . LEU A 1 241 ? -4.589 -15.580 -4.949 1.00 86.81 241 LEU A C 1
ATOM 1952 O O . LEU A 1 241 ? -4.110 -14.471 -4.751 1.00 86.81 241 LEU A O 1
ATOM 1956 N N . ASP A 1 242 ? -5.828 -15.752 -5.410 1.00 87.06 242 ASP A N 1
ATOM 1957 C CA . ASP A 1 242 ? -6.684 -14.619 -5.779 1.00 87.06 242 ASP A CA 1
ATOM 1958 C C . ASP A 1 242 ? -7.079 -13.775 -4.556 1.00 87.06 242 ASP A C 1
ATOM 1960 O O . ASP A 1 242 ? -7.151 -12.552 -4.639 1.00 87.06 242 ASP A O 1
ATOM 1964 N N . GLU A 1 243 ? -7.309 -14.415 -3.407 1.00 87.88 243 GLU A N 1
ATOM 1965 C CA . GLU A 1 243 ? -7.627 -13.732 -2.148 1.00 87.88 243 GLU A CA 1
ATOM 1966 C C . GLU A 1 243 ? -6.415 -12.979 -1.611 1.00 87.88 243 GLU A C 1
ATOM 1968 O O . GLU A 1 243 ? -6.542 -11.823 -1.212 1.00 87.88 243 GLU A O 1
ATOM 1973 N N . LEU A 1 244 ? -5.232 -13.593 -1.686 1.00 84.62 244 LEU A N 1
ATOM 1974 C CA . LEU A 1 244 ? -3.986 -12.946 -1.302 1.00 84.62 244 LEU A CA 1
ATOM 1975 C C . LEU A 1 244 ? -3.644 -11.781 -2.238 1.00 84.62 244 LEU A C 1
ATOM 1977 O O . LEU A 1 244 ? -3.278 -10.715 -1.765 1.00 84.62 244 LEU A O 1
ATOM 1981 N N . ALA A 1 245 ? -3.823 -11.931 -3.551 1.00 85.00 245 ALA A N 1
ATOM 1982 C CA . ALA A 1 245 ? -3.596 -10.852 -4.511 1.00 85.00 245 ALA A CA 1
ATOM 1983 C C . ALA A 1 245 ? -4.564 -9.676 -4.292 1.00 85.00 245 ALA A C 1
ATOM 1985 O O . ALA A 1 245 ? -4.147 -8.522 -4.309 1.00 85.00 245 ALA A O 1
ATOM 1986 N N . LEU A 1 246 ? -5.845 -9.954 -4.018 1.00 84.12 246 LEU A N 1
ATOM 1987 C CA . LEU A 1 246 ? -6.818 -8.924 -3.636 1.00 84.12 246 LEU A CA 1
ATOM 1988 C C . LEU A 1 246 ? -6.472 -8.258 -2.301 1.00 84.12 246 LEU A C 1
ATOM 1990 O O . LEU A 1 246 ? -6.791 -7.085 -2.102 1.00 84.12 246 LEU A O 1
ATOM 1994 N N . TYR A 1 247 ? -5.859 -9.003 -1.383 1.00 80.94 247 TYR A N 1
ATOM 1995 C CA . TYR A 1 247 ? -5.373 -8.480 -0.116 1.00 80.94 247 TYR A CA 1
ATOM 1996 C C . TYR A 1 247 ? -4.077 -7.661 -0.273 1.00 80.94 247 TYR A C 1
ATOM 1998 O O . TYR A 1 247 ? -3.845 -6.723 0.474 1.00 80.94 247 TYR A O 1
ATOM 2006 N N . LEU A 1 248 ? -3.240 -7.943 -1.263 1.00 76.44 248 LEU A N 1
ATOM 2007 C CA . LEU A 1 248 ? -2.047 -7.138 -1.526 1.00 76.44 248 LEU A CA 1
ATOM 2008 C C . LEU A 1 248 ? -2.343 -5.885 -2.364 1.00 76.44 248 LEU A C 1
ATOM 2010 O O . LEU A 1 248 ? -1.524 -4.975 -2.373 1.00 76.44 248 LEU A O 1
ATOM 2014 N N . ASP A 1 249 ? -3.489 -5.809 -3.053 1.00 80.38 249 ASP A N 1
ATOM 2015 C CA . ASP A 1 249 ? -3.847 -4.627 -3.848 1.00 80.38 249 ASP A CA 1
ATOM 2016 C C . ASP A 1 249 ? -4.230 -3.438 -2.946 1.00 80.38 249 ASP A C 1
ATOM 2018 O O . ASP A 1 249 ? -5.305 -3.467 -2.334 1.00 80.38 249 ASP A O 1
ATOM 2022 N N . PRO A 1 250 ? -3.425 -2.357 -2.898 1.00 71.94 250 PRO A N 1
ATOM 2023 C CA . PRO A 1 250 ? -3.695 -1.206 -2.036 1.00 71.94 250 PRO A CA 1
ATOM 2024 C C . PRO A 1 250 ? -4.997 -0.477 -2.407 1.00 71.94 250 PRO A C 1
ATOM 2026 O O . PRO A 1 250 ? -5.601 0.191 -1.570 1.00 71.94 250 PRO A O 1
ATOM 2029 N N . ARG A 1 251 ? -5.493 -0.631 -3.642 1.00 75.12 251 ARG A N 1
ATOM 2030 C CA . ARG A 1 251 ? -6.713 0.034 -4.137 1.00 75.12 251 ARG A CA 1
ATOM 2031 C C . ARG A 1 251 ? -7.997 -0.669 -3.705 1.00 75.12 251 ARG A C 1
ATOM 2033 O O . ARG A 1 251 ? -9.083 -0.230 -4.069 1.00 75.12 251 ARG A O 1
ATOM 2040 N N . ASN A 1 252 ? -7.921 -1.783 -2.988 1.00 80.44 252 ASN A N 1
ATOM 2041 C CA . ASN A 1 252 ? -9.117 -2.486 -2.548 1.00 80.44 252 ASN A CA 1
ATOM 2042 C C . ASN A 1 252 ? -9.776 -1.742 -1.368 1.00 80.44 252 ASN A C 1
ATOM 2044 O O . ASN A 1 252 ? -9.201 -1.630 -0.288 1.00 80.44 252 ASN A O 1
ATOM 2048 N N . GLU A 1 253 ? -11.011 -1.265 -1.561 1.00 77.25 253 GLU A N 1
ATOM 2049 C CA . GLU A 1 253 ? -11.805 -0.532 -0.555 1.00 77.25 253 GLU A CA 1
ATOM 2050 C C . GLU A 1 253 ? -11.929 -1.275 0.784 1.00 77.25 253 GLU A C 1
ATOM 2052 O O . GLU A 1 253 ? -12.001 -0.657 1.848 1.00 77.25 253 GLU A O 1
ATOM 2057 N N . GLN A 1 254 ? -11.917 -2.613 0.753 1.00 77.62 254 GLN A N 1
ATOM 2058 C CA . GLN A 1 254 ? -11.999 -3.421 1.965 1.00 77.62 254 GLN A CA 1
ATOM 2059 C C . GLN A 1 254 ? -10.811 -3.164 2.901 1.00 77.62 254 GLN A C 1
ATOM 2061 O O . GLN A 1 254 ? -10.979 -3.224 4.119 1.00 77.62 254 GLN A O 1
ATOM 2066 N N . HIS A 1 255 ? -9.634 -2.830 2.363 1.00 75.81 255 HIS A N 1
ATOM 2067 C CA . HIS A 1 255 ? -8.476 -2.464 3.178 1.00 75.81 255 HIS A CA 1
ATOM 2068 C C . HIS A 1 255 ? -8.714 -1.204 3.962 1.00 75.81 255 HIS A C 1
ATOM 2070 O O . HIS A 1 255 ? -8.491 -1.203 5.168 1.00 75.81 255 HIS A O 1
ATOM 2076 N N . ALA A 1 256 ? -9.225 -0.172 3.300 1.00 79.50 256 ALA A N 1
ATOM 2077 C CA . ALA A 1 256 ? -9.544 1.083 3.951 1.00 79.50 256 ALA A CA 1
ATOM 2078 C C . ALA A 1 256 ? -10.613 0.886 5.039 1.00 79.50 256 ALA A C 1
ATOM 2080 O O . ALA A 1 256 ? -10.479 1.415 6.141 1.00 79.50 256 ALA A O 1
ATOM 2081 N N . ALA A 1 257 ? -11.612 0.034 4.789 1.00 82.25 257 ALA A N 1
ATOM 2082 C CA . ALA A 1 257 ? -12.650 -0.283 5.770 1.00 82.25 257 ALA A CA 1
ATOM 2083 C C . ALA A 1 257 ? -12.117 -1.072 6.977 1.00 82.25 257 ALA A C 1
ATOM 2085 O O . ALA A 1 257 ? -12.527 -0.832 8.122 1.00 82.25 257 ALA A O 1
ATOM 2086 N N . ASN A 1 258 ? -11.218 -2.027 6.738 1.00 79.00 258 ASN A N 1
ATOM 2087 C CA . ASN A 1 258 ? -10.561 -2.801 7.789 1.00 79.00 258 ASN A CA 1
ATOM 2088 C C . ASN A 1 258 ? -9.631 -1.911 8.617 1.00 79.00 258 ASN A C 1
ATOM 2090 O O . ASN A 1 258 ? -9.638 -1.988 9.843 1.00 79.00 258 ASN A O 1
ATOM 2094 N N . GLU A 1 259 ? -8.891 -1.033 7.946 1.00 79.19 259 GLU A N 1
ATOM 2095 C CA . GLU A 1 259 ? -7.970 -0.082 8.552 1.00 79.19 259 GLU A CA 1
ATOM 2096 C C . GLU A 1 259 ? -8.703 0.936 9.424 1.00 79.19 259 GLU A C 1
ATOM 2098 O O . GLU A 1 259 ? -8.397 1.080 10.605 1.00 79.19 259 GLU A O 1
ATOM 2103 N N . ALA A 1 260 ? -9.775 1.538 8.907 1.00 85.00 260 ALA A N 1
ATOM 2104 C CA . ALA A 1 260 ? -10.646 2.410 9.687 1.00 85.00 260 ALA A CA 1
ATOM 2105 C C . ALA A 1 260 ? -11.213 1.700 10.925 1.00 85.00 260 ALA A C 1
ATOM 2107 O O . ALA A 1 260 ? -11.234 2.262 12.019 1.00 85.00 260 ALA A O 1
ATOM 2108 N N . SER A 1 261 ? -11.636 0.438 10.779 1.00 83.44 261 SER A N 1
ATOM 2109 C CA . SER A 1 261 ? -12.144 -0.355 11.909 1.00 83.44 261 SER A CA 1
ATOM 2110 C C . SER A 1 261 ? -11.074 -0.584 12.974 1.00 83.44 261 SER A C 1
ATOM 2112 O O . SER A 1 261 ? -11.369 -0.502 14.166 1.00 83.44 261 SER A O 1
ATOM 2114 N N . TYR A 1 262 ? -9.844 -0.877 12.550 1.00 81.50 262 TYR A N 1
ATOM 2115 C CA . TYR A 1 262 ? -8.712 -1.067 13.445 1.00 81.50 262 TYR A CA 1
ATOM 2116 C C . TYR A 1 262 ? -8.383 0.226 14.197 1.00 81.50 262 TYR A C 1
ATOM 2118 O O . TYR A 1 262 ? -8.378 0.216 15.430 1.00 81.50 262 TYR A O 1
ATOM 2126 N N . LEU A 1 263 ? -8.221 1.341 13.481 1.00 83.44 263 LEU A N 1
ATOM 2127 C CA . LEU A 1 263 ? -7.917 2.648 14.067 1.00 83.44 263 LEU A CA 1
ATOM 2128 C C . LEU A 1 263 ? -8.964 3.068 15.105 1.00 83.44 263 LEU A C 1
ATOM 2130 O O . LEU A 1 263 ? -8.602 3.460 16.215 1.00 83.44 263 LEU A O 1
ATOM 2134 N N . ILE A 1 264 ? -10.254 2.905 14.790 1.00 85.62 264 ILE A N 1
ATOM 2135 C CA . ILE A 1 264 ? -11.343 3.170 15.739 1.00 85.62 264 ILE A CA 1
ATOM 2136 C C . ILE A 1 264 ? -11.230 2.240 16.946 1.00 85.62 264 ILE A C 1
ATOM 2138 O O . ILE A 1 264 ? -11.253 2.713 18.073 1.00 85.62 264 ILE A O 1
ATOM 2142 N N . SER A 1 265 ? -11.031 0.934 16.742 1.00 82.19 265 SER A N 1
ATOM 2143 C CA . SER A 1 265 ? -10.975 -0.031 17.851 1.00 82.19 265 SER A CA 1
ATOM 2144 C C . SER A 1 265 ? -9.862 0.241 18.870 1.00 82.19 265 SER A C 1
ATOM 2146 O O . SER A 1 265 ? -9.995 -0.142 20.034 1.00 82.19 265 SER A O 1
ATOM 2148 N N . VAL A 1 266 ? -8.774 0.885 18.437 1.00 81.88 266 VAL A N 1
ATOM 2149 C CA . VAL A 1 266 ? -7.632 1.237 19.288 1.00 81.88 266 VAL A CA 1
ATOM 2150 C C . VAL A 1 266 ? -7.819 2.615 19.927 1.00 81.88 266 VAL A C 1
ATOM 2152 O O . VAL A 1 266 ? -7.468 2.797 21.094 1.00 81.88 266 VAL A O 1
ATOM 2155 N N . ALA A 1 267 ? -8.360 3.586 19.186 1.00 84.06 267 ALA A N 1
ATOM 2156 C CA . ALA A 1 267 ? -8.431 4.973 19.637 1.00 84.06 267 ALA A CA 1
ATOM 2157 C C . ALA A 1 267 ? -9.735 5.351 20.368 1.00 84.06 267 ALA A C 1
ATOM 2159 O O . ALA A 1 267 ? -9.694 6.266 21.195 1.00 84.06 267 ALA A O 1
ATOM 2160 N N . ASP A 1 268 ? -10.841 4.643 20.120 1.00 88.25 268 ASP A N 1
ATOM 2161 C CA . ASP A 1 268 ? -12.156 4.858 20.740 1.00 88.25 268 ASP A CA 1
ATOM 2162 C C . ASP A 1 268 ? -12.146 4.429 22.220 1.00 88.25 268 ASP A C 1
ATOM 2164 O O . ASP A 1 268 ? -12.183 3.242 22.573 1.00 88.25 268 ASP A O 1
ATOM 2168 N N . LYS A 1 269 ? -12.075 5.414 23.120 1.00 87.50 269 LYS A N 1
ATOM 2169 C CA . LYS A 1 269 ? -12.011 5.176 24.569 1.00 87.50 269 LYS A CA 1
ATOM 2170 C C . LYS A 1 269 ? -13.393 5.092 25.186 1.00 87.50 269 LYS A C 1
ATOM 2172 O O . LYS A 1 269 ? -13.571 4.380 26.181 1.00 87.50 269 LYS A O 1
ATOM 2177 N N . ASN A 1 270 ? -14.340 5.857 24.654 1.00 88.44 270 ASN A N 1
ATOM 2178 C CA . ASN A 1 270 ? -15.691 5.942 25.192 1.00 88.44 270 ASN A CA 1
ATOM 2179 C C . ASN A 1 270 ? -16.610 4.809 24.668 1.00 88.44 270 ASN A C 1
ATOM 2181 O O . ASN A 1 270 ? -17.663 4.565 25.263 1.00 88.44 270 ASN A O 1
ATOM 2185 N N . LYS A 1 271 ? -16.147 4.057 23.659 1.00 90.00 271 LYS A N 1
ATOM 2186 C CA . LYS A 1 271 ? -16.808 2.931 22.986 1.00 90.00 271 LYS A CA 1
ATOM 2187 C C . LYS A 1 271 ? -18.084 3.321 22.243 1.00 90.00 271 LYS A C 1
ATOM 2189 O O . LYS A 1 271 ? -19.032 2.530 22.210 1.00 90.00 271 LYS A O 1
ATOM 2194 N N . ASP A 1 272 ? -18.130 4.525 21.684 1.00 90.31 272 ASP A N 1
ATOM 2195 C CA .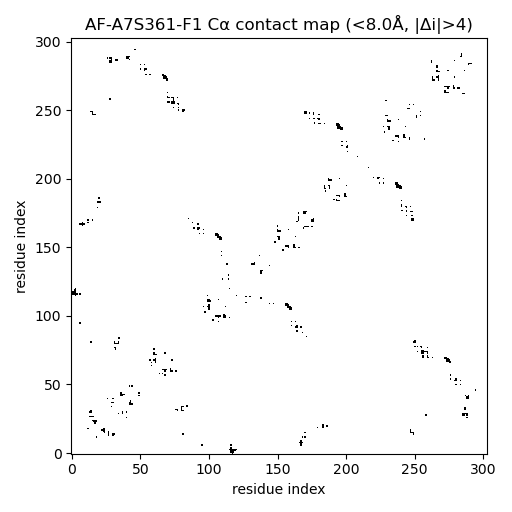 ASP A 1 272 ? -19.248 5.005 20.867 1.00 90.31 272 ASP A CA 1
ATOM 2196 C C . ASP A 1 272 ? -19.134 4.623 19.378 1.00 90.31 272 ASP A C 1
ATOM 2198 O O . ASP A 1 272 ? -20.045 4.911 18.597 1.00 90.31 272 ASP A O 1
ATOM 2202 N N . ALA A 1 273 ? -18.076 3.886 19.014 1.00 88.50 273 ALA A N 1
ATOM 2203 C CA . ALA A 1 273 ? -17.739 3.441 17.663 1.00 88.50 273 ALA A CA 1
ATOM 2204 C C . ALA A 1 273 ? -17.448 4.583 16.674 1.00 88.50 273 ALA A C 1
ATOM 2206 O O . ALA A 1 273 ? -17.452 4.366 15.456 1.00 88.50 273 ALA A O 1
ATOM 2207 N N . LYS A 1 274 ? -17.176 5.781 17.189 1.00 91.25 274 LYS A N 1
ATOM 2208 C CA . LYS A 1 274 ? -16.702 6.947 16.454 1.00 91.25 274 LYS A CA 1
ATOM 2209 C C . LYS A 1 274 ? -15.425 7.466 17.118 1.00 91.25 274 LYS A C 1
ATOM 2211 O O . LYS A 1 274 ? -15.014 7.004 18.177 1.00 91.25 274 LYS A O 1
ATOM 2216 N N . LEU A 1 275 ? -14.750 8.400 16.458 1.00 89.12 275 LEU A N 1
ATOM 2217 C CA . LEU A 1 275 ? -13.589 9.076 17.025 1.00 89.12 275 LEU A CA 1
ATOM 2218 C C . LEU A 1 275 ? -13.894 10.546 17.229 1.00 89.12 275 LEU A C 1
ATOM 2220 O O . LEU A 1 275 ? -14.167 11.276 16.280 1.00 89.12 275 LEU A O 1
ATOM 2224 N N . SER A 1 276 ? -13.793 10.993 18.474 1.00 89.19 276 SER A N 1
ATOM 2225 C CA . SER A 1 276 ? -13.741 12.418 18.773 1.00 89.19 276 SER A CA 1
ATOM 2226 C C . SER A 1 276 ? -12.359 13.002 18.460 1.00 89.19 276 SER A C 1
ATOM 2228 O O . SER A 1 276 ? -11.341 12.303 18.480 1.00 89.19 276 SER A O 1
ATOM 2230 N N . GLU A 1 277 ? -12.299 14.320 18.246 1.00 86.25 277 GLU A N 1
ATOM 2231 C CA . GLU A 1 277 ? -11.033 15.045 18.052 1.00 86.25 277 GLU A CA 1
ATOM 2232 C C . GLU A 1 277 ? -10.041 14.738 19.189 1.00 86.25 277 GLU A C 1
ATOM 2234 O O . GLU A 1 277 ? -8.859 14.477 18.968 1.00 86.25 277 GLU A O 1
ATOM 2239 N N . LEU A 1 278 ? -10.541 14.683 20.426 1.00 83.88 278 LEU A N 1
ATOM 2240 C CA . LEU A 1 278 ? -9.742 14.400 21.612 1.00 83.88 278 LEU A CA 1
ATOM 2241 C C . LEU A 1 278 ? -9.182 12.970 21.613 1.00 83.88 278 LEU A C 1
ATOM 2243 O O . LEU A 1 278 ? -8.033 12.778 22.010 1.00 83.88 278 LEU A O 1
ATOM 2247 N N . GLU A 1 279 ? -9.943 11.976 21.157 1.00 85.75 279 GLU A N 1
ATOM 2248 C CA . GLU A 1 279 ? -9.471 10.589 21.040 1.00 85.75 279 GLU A CA 1
ATOM 2249 C C . GLU A 1 279 ? -8.407 10.434 19.954 1.00 85.75 279 GLU A C 1
ATOM 2251 O O . GLU A 1 279 ? -7.388 9.780 20.198 1.00 85.75 279 GLU A O 1
ATOM 2256 N N . MET A 1 280 ? -8.565 11.099 18.805 1.00 81.94 280 MET A N 1
ATOM 2257 C CA . MET A 1 280 ? -7.524 11.135 17.772 1.00 81.94 280 MET A CA 1
ATOM 2258 C C . MET A 1 280 ? -6.242 11.809 18.271 1.00 81.94 280 MET A C 1
ATOM 2260 O O . MET A 1 280 ? -5.148 11.279 18.073 1.00 81.94 280 MET A O 1
ATOM 2264 N N . LEU A 1 281 ? -6.350 12.935 18.986 1.00 79.19 281 LEU A N 1
ATOM 2265 C CA . LEU A 1 281 ? -5.186 13.638 19.540 1.00 79.19 281 LEU A CA 1
ATOM 2266 C C . LEU A 1 281 ? -4.494 12.845 20.656 1.00 79.19 281 LEU A C 1
ATOM 2268 O O . LEU A 1 281 ? -3.268 12.870 20.765 1.00 79.19 281 LEU A O 1
ATOM 2272 N N . GLN A 1 282 ? -5.252 12.132 21.492 1.00 79.06 282 GLN A N 1
ATOM 2273 C CA . GLN A 1 282 ? -4.684 11.282 22.542 1.00 79.06 282 GLN A CA 1
ATOM 2274 C C . GLN A 1 282 ? -3.963 10.057 21.979 1.00 79.06 282 GLN A C 1
ATOM 2276 O O . GLN A 1 282 ? -3.006 9.588 22.593 1.00 79.06 282 GLN A O 1
ATOM 2281 N N . ASN A 1 283 ? -4.393 9.572 20.816 1.00 77.38 283 ASN A N 1
ATOM 2282 C CA . ASN A 1 283 ? -3.774 8.460 20.105 1.00 77.38 283 ASN A CA 1
ATOM 2283 C C . ASN A 1 283 ? -2.925 8.947 18.920 1.00 77.38 283 ASN A C 1
ATOM 2285 O O . ASN A 1 283 ? -2.758 8.234 17.941 1.00 77.38 283 ASN A O 1
ATOM 2289 N N . TYR A 1 284 ? -2.336 10.144 19.019 1.00 73.81 284 TYR A N 1
ATOM 2290 C CA . TYR A 1 284 ? -1.539 10.779 17.961 1.00 73.81 284 TYR A CA 1
ATOM 2291 C C . TYR A 1 284 ? -0.511 9.850 17.295 1.00 73.81 284 TYR A C 1
ATOM 2293 O O . TYR A 1 284 ? -0.342 9.876 16.078 1.00 73.81 284 TYR A O 1
ATOM 2301 N N . GLN A 1 285 ? 0.172 9.017 18.086 1.00 69.75 285 GLN A N 1
ATOM 2302 C CA . GLN A 1 285 ? 1.201 8.103 17.576 1.00 69.75 285 GLN A CA 1
ATOM 2303 C C . GLN A 1 285 ? 0.621 7.046 16.626 1.00 69.75 285 GLN A C 1
ATOM 2305 O O . GLN A 1 285 ? 1.288 6.678 15.668 1.00 69.75 285 GLN A O 1
ATOM 2310 N N . LEU A 1 286 ? -0.625 6.613 16.853 1.00 72.75 286 LEU A N 1
ATOM 2311 C CA . LEU A 1 286 ? -1.325 5.648 16.002 1.00 72.75 286 LEU A CA 1
ATOM 2312 C C . LEU A 1 286 ? -1.553 6.209 14.594 1.00 72.75 286 LEU A C 1
ATOM 2314 O O . LEU A 1 286 ? -1.367 5.508 13.610 1.00 72.75 286 LEU A O 1
ATOM 2318 N N . PHE A 1 287 ? -1.921 7.487 14.508 1.00 69.44 287 PHE A N 1
ATOM 2319 C CA . PHE A 1 287 ? -2.231 8.145 13.240 1.00 69.44 287 PHE A CA 1
ATOM 2320 C C . PHE A 1 287 ? -0.990 8.668 12.518 1.00 69.44 287 PHE A C 1
ATOM 2322 O O . PHE A 1 287 ? -1.021 8.844 11.308 1.00 69.44 287 PHE A O 1
ATOM 2329 N N . THR A 1 288 ? 0.091 8.965 13.243 1.00 63.94 288 THR A N 1
ATOM 2330 C CA . THR A 1 288 ? 1.237 9.699 12.682 1.00 63.94 288 THR A CA 1
ATOM 2331 C C . THR A 1 288 ? 2.560 8.940 12.680 1.00 63.94 288 THR A C 1
ATOM 2333 O O . THR A 1 288 ? 3.550 9.475 12.183 1.00 63.94 288 THR A O 1
ATOM 2336 N N . GLY A 1 289 ? 2.624 7.747 13.284 1.00 51.88 289 GLY A N 1
ATOM 2337 C CA . GLY A 1 289 ? 3.846 6.937 13.405 1.00 51.88 289 GLY A CA 1
ATOM 2338 C C . GLY A 1 289 ? 4.934 7.533 14.311 1.00 51.88 289 GLY A C 1
ATOM 2339 O O . GLY A 1 289 ? 5.881 6.855 14.693 1.00 51.88 289 GLY A O 1
ATOM 2340 N N . SER A 1 290 ? 4.809 8.801 14.711 1.00 46.06 290 SER A N 1
ATOM 2341 C CA . SER A 1 290 ? 5.826 9.526 15.470 1.00 46.06 290 SER A CA 1
ATOM 2342 C C . SER A 1 290 ? 5.556 9.490 16.972 1.00 46.06 290 SER A C 1
ATOM 2344 O O . SER A 1 290 ? 4.499 9.913 17.443 1.00 46.06 290 SER A O 1
ATOM 2346 N N . SER A 1 291 ? 6.547 9.042 17.750 1.00 39.59 291 SER A N 1
ATOM 2347 C CA . SER A 1 291 ? 6.458 9.022 19.212 1.00 39.59 291 SER A CA 1
ATOM 2348 C C . SER A 1 291 ? 6.613 10.415 19.834 1.00 39.59 291 SER A C 1
ATOM 2350 O O . SER A 1 291 ? 7.526 11.177 19.514 1.00 39.59 291 SER A O 1
ATOM 2352 N N . LEU A 1 292 ? 5.775 10.709 20.831 1.00 40.31 292 LEU A N 1
ATOM 2353 C CA . LEU A 1 292 ? 5.854 11.913 21.668 1.00 40.31 292 LEU A CA 1
ATOM 2354 C C . LEU A 1 292 ? 7.082 11.938 22.591 1.00 40.31 292 LEU A C 1
ATOM 2356 O O . LEU A 1 292 ? 7.351 12.962 23.219 1.00 40.31 292 LEU A O 1
ATOM 2360 N N . ALA A 1 293 ? 7.855 10.850 22.677 1.00 41.91 293 ALA A N 1
ATOM 2361 C CA . ALA A 1 293 ? 9.083 10.807 23.471 1.00 41.91 293 ALA A CA 1
ATOM 2362 C C . ALA A 1 293 ? 10.121 11.854 23.010 1.00 41.91 293 ALA A C 1
ATOM 2364 O O . ALA A 1 293 ? 10.798 12.445 23.849 1.00 41.91 293 ALA A O 1
ATOM 2365 N N . ASN A 1 294 ? 10.152 12.194 21.714 1.00 42.28 294 ASN A N 1
ATOM 2366 C CA . ASN A 1 294 ? 10.972 13.292 21.176 1.00 42.28 294 ASN A CA 1
ATOM 2367 C C . ASN A 1 294 ? 10.487 14.697 21.597 1.00 42.28 294 ASN A C 1
ATOM 2369 O O . ASN A 1 294 ? 11.153 15.690 21.318 1.00 42.28 294 ASN A O 1
ATOM 2373 N N . PHE A 1 295 ? 9.334 14.803 22.264 1.00 37.53 295 PHE A N 1
ATOM 2374 C CA . PHE A 1 295 ? 8.765 16.049 22.784 1.00 37.53 295 PHE A CA 1
ATOM 2375 C C . PHE A 1 295 ? 8.699 16.089 24.322 1.00 37.53 295 PHE A C 1
ATOM 2377 O O . PHE A 1 295 ? 8.695 17.173 24.900 1.00 37.53 295 PHE A O 1
ATOM 2384 N N . ALA A 1 296 ? 8.726 14.945 25.014 1.00 36.03 296 ALA A N 1
ATOM 2385 C CA . ALA A 1 296 ? 8.750 14.899 26.481 1.00 36.03 296 ALA A CA 1
ATOM 2386 C C . ALA A 1 296 ? 9.972 15.627 27.084 1.00 36.03 296 ALA A C 1
ATOM 2388 O O . ALA A 1 296 ? 9.860 16.231 28.149 1.00 36.03 296 ALA A O 1
ATOM 2389 N N . GLY A 1 297 ? 11.107 15.644 26.374 1.00 43.25 297 GLY A N 1
ATOM 2390 C CA . GLY A 1 297 ? 12.273 16.458 26.742 1.00 43.25 297 GLY A CA 1
ATOM 2391 C C . GLY A 1 297 ? 12.054 17.970 26.596 1.00 43.25 297 GLY A C 1
ATOM 2392 O O . GLY A 1 297 ? 12.659 18.738 27.327 1.00 43.25 297 GLY A O 1
ATOM 2393 N N . VAL A 1 298 ? 11.151 18.400 25.708 1.00 40.28 298 VAL A N 1
ATOM 2394 C CA . VAL A 1 298 ? 10.811 19.818 25.479 1.00 40.28 298 VAL A CA 1
ATOM 2395 C C . VAL A 1 298 ? 9.763 20.312 26.483 1.00 40.28 298 VAL A C 1
ATOM 2397 O O . VAL A 1 298 ? 9.785 21.473 26.870 1.00 40.28 298 VAL A O 1
ATOM 2400 N N . LEU A 1 299 ? 8.865 19.437 26.950 1.00 37.12 299 LEU A N 1
ATOM 2401 C CA . LEU A 1 299 ? 7.884 19.767 27.994 1.00 37.12 299 LEU A CA 1
ATOM 2402 C C . LEU A 1 299 ? 8.500 19.883 29.396 1.00 37.12 299 LEU A C 1
ATOM 2404 O O . LEU A 1 299 ? 7.988 20.643 30.212 1.00 37.12 299 LEU A O 1
ATOM 2408 N N . HIS A 1 300 ? 9.579 19.148 29.683 1.00 45.00 300 HIS A N 1
ATOM 2409 C CA . HIS A 1 300 ? 10.247 19.205 30.988 1.00 45.00 300 HIS A CA 1
ATOM 2410 C C . HIS A 1 300 ? 11.093 20.470 31.210 1.00 45.00 300 HIS A C 1
ATOM 2412 O O . HIS A 1 300 ? 11.436 20.749 32.355 1.00 45.00 300 HIS A O 1
ATOM 2418 N N . ASP A 1 301 ? 11.377 21.239 30.154 1.00 35.81 301 ASP A N 1
ATOM 2419 C CA . ASP A 1 301 ? 12.104 22.516 30.227 1.00 35.81 301 ASP A CA 1
ATOM 2420 C C . ASP A 1 301 ? 11.177 23.752 30.290 1.00 35.81 301 ASP A C 1
ATOM 2422 O O . ASP A 1 301 ? 11.663 24.873 30.438 1.00 35.81 301 ASP A O 1
ATOM 2426 N N . GLU A 1 302 ? 9.848 23.584 30.219 1.00 37.19 302 GLU A N 1
ATOM 2427 C CA . GLU A 1 302 ? 8.874 24.694 30.284 1.00 37.19 302 GLU A CA 1
ATOM 2428 C C . GLU A 1 302 ? 7.788 24.518 31.369 1.00 37.19 302 GLU A C 1
ATOM 2430 O O . GLU A 1 302 ? 6.637 24.914 31.170 1.00 37.19 302 GLU A O 1
ATOM 2435 N N . PHE A 1 303 ? 8.159 23.995 32.545 1.00 39.53 303 PHE A N 1
ATOM 2436 C CA . PHE A 1 303 ? 7.435 24.232 33.807 1.00 39.53 303 PHE A CA 1
ATOM 2437 C C . PHE A 1 303 ? 8.381 24.453 34.990 1.00 39.53 303 PHE A C 1
ATOM 2439 O O . PHE A 1 303 ? 9.250 23.587 35.231 1.00 39.53 303 PHE A O 1
#

Secondary structure (DSSP, 8-state):
--S--TTSPPSS-TT-SB-TTS-B-TTHHHHHHHGGGEETTEESS-HHHHHHHHHHHHHHH-SS-SSEE-HHHHHHHHHHHHHHHHHHHHHHHHHHHHHH-SS-SSSEEHHHHHHHHHHTTS-S---GGGS----STTTT-HHHHHHHHHH-SS-SSEE-HHHHHHHH-GGG-HHHHHHHHHHHHHHH-SSSSS-EEHHHHT---TT---TT-HHHHHHHHHHHHHHHHHH-SS-SSEE-HHHHHHHH-TT-HHHHHHHHHHHHHHH-SS-SSSEEHHHHHHTHHHHH---THHHHHHHTT--

Organism: Nematostella vectensis (NCBI:txid45351)

Solvent-accessible surface area (backbone atoms only — not comparable to full-atom values): 17398 Å² total; per-residue (Å²): 122,78,60,35,69,87,81,53,56,66,94,69,74,86,59,34,65,52,45,92,88,63,48,75,38,87,57,28,61,20,42,40,65,44,41,89,50,45,55,94,80,35,59,78,60,59,77,81,54,46,58,57,48,52,52,56,45,49,62,65,35,23,76,87,67,79,70,42,34,42,46,68,37,42,13,49,45,30,39,50,44,45,51,52,50,53,51,48,53,50,53,51,43,53,54,51,48,62,68,30,26,80,83,69,80,71,46,34,37,67,70,39,47,51,48,39,28,57,54,32,93,68,70,100,78,71,63,76,78,80,73,72,82,40,96,50,97,43,55,82,38,62,67,62,39,52,52,52,57,66,31,25,75,87,66,80,71,43,28,40,72,64,36,48,39,34,49,59,38,41,74,76,27,70,68,47,34,39,49,52,26,49,56,40,43,60,75,42,28,86,83,73,80,74,47,38,38,62,69,41,70,62,52,74,70,94,84,80,72,64,86,89,41,64,66,59,55,49,52,53,51,52,50,49,55,51,52,48,57,66,34,22,77,87,66,81,63,46,32,40,57,70,39,41,22,55,63,59,35,62,84,37,62,66,55,22,45,51,48,25,49,49,54,41,70,72,38,34,82,87,69,78,75,38,35,42,68,67,35,51,62,73,36,40,42,65,50,50,60,51,68,64,70,85,44,54,70,60,57,67,76,73,116

Nearest PDB structures (foldseek):
  7u0t-assembly1_A  TM=3.272E-01  e=8.533E-04  Homo sapiens
  4guk-assembly4_D  TM=3.341E-01  e=6.271E-03  Homo sapiens
  4ov2-assembly2_B  TM=3.565E-01  e=1.109E-02  Rattus norvegicus
  5aeq-assembly2_B  TM=3.690E-01  e=1.406E-02  Rattus norvegicus
  6od0-assembly2_B  TM=3.076E-01  e=4.502E-01  Homo sapiens

Mean predicted aligned error: 12.75 Å

Sequence (303 aa):
MIKSSELLPADHVEGSKLERDGDINKDFHHEAFLGKLIKDGTLTFENKMGYKKLIEIFHQVDYDKDHLVSKDELSYWIHERILEHVEEARLRNEGLFKSADLNKDGSITWLEYRTKLLVGDGNATVSPKKYVFSSGEDGGLPDEYGHWKKADVNQDGKIDVTEFLYFQHPEYNPETIKKMAEDMLVNFDRNGDKIMTGDEFLALPPGEVDPDQAAAEKEYKEDRKREFKLMDKNGDGVVKLDELALYLDPRNEQHAANEASYLISVADKNKDAKLSELEMLQNYQLFTGSSLANFAGVLHDEF

Foldseek 3Di:
DWDDCVLAADPDAQQFQADLQGDGDPLNLQCLQPPPQDDPLAGPDDPVVLLVVLVVSQVVLPPVPPLWHFLVSQLVNSLVSLVVNLVVLLVVLVVVQVVLPPVPPQWHAPLSNVVCRRCPPPDPPDDSVVLQPDPDPCSPPVPVVVLLCVLPPVNPRIHGSVSSSCSRNVLQDLVSLLVSLQSNQVSQVPPPPQKHALCSQLDDDPPPDDPVCPVVNVVSSVVSNLLQCLLPPVPPRIHHSVSSSLSRRSNNSSVSSSSSQVLQVVQVPVPPNIGHSVSCSVVVCSNNVDDCVVVVVVVVVPD

Radius of gyration: 22.88 Å; Cα contacts (8 Å, |Δi|>4): 328; chains: 1; bounding box: 54×53×64 Å

=== Feature glossary ===
Legend for the data blocks above and below:

— What the protein is —

The amino-acid sequence is the protein's primary structure: the linear order of residues from the N-terminus to the C-terminus, written in one-letter code. Everything else here — the 3D coordinates, the secondary structure, the domain annotations — is ultimately a consequence of this string.

Database cross-references. InterPro integrates a dozen domain/family signature databases into unified entries with residue-range hits. GO terms attach function/process/location labels with evidence codes. CATH codes position the fold in a four-level structural taxonomy. Organism is the NCBI-taxonomy species name.

— Where its atoms are —

The mmCIF block holds the 3D Cartesian coordinates of each backbone atom (N, Cα, C, O) in ångströms. mmCIF is the PDB's canonical archive format — a tagged-loop text representation of the atomic model.

The six renders are orthographic views along the three Cartesian axes in both directions. Representation (cartoon, sticks, or surface) and color scheme (sequence-rainbow or by-chain) vary across proteins so the training set covers all the common visualization conventions.

— Local backbone conformation —

Secondary structure is the local, repeating backbone conformation. DSSP classifies it into eight states by reading the hydrogen-bond network: three helix types (H, G, I), two β types (E, B), two non-regular types (T, S), and unstructured coil (-).

SS3 is a coarse helix/strand/coil call (letters a/b/c) made by the P-SEA algorithm from inter-Cα distances and dihedrals. It is less detailed than DSSP but needs only Cα positions.

Backbone dihedral angles. Every residue except chain termini has a φ (preceding-C → N → Cα → C) and a ψ (N → Cα → C → next-N). They are reported in degrees following the IUPAC sign convention. Secondary structure is essentially a statement about which (φ, ψ) basin each residue occupies.

— Global shape and packing —

The geometric summary reports three shape descriptors. Rg (radius of gyration) measures how spread out the Cα atoms are about their centre of mass; compact globular proteins have small Rg, elongated or unfolded ones large. Cα contacts (<8 Å, |i−j|>4) count long-range residue pairs in spatial proximity — high for tightly packed folds, near zero for rods or random coil. The bounding-box extents give the protein's footprint along x, y, z in Å.

Solvent accessibility: the surface area of each residue that a 1.4 Å water probe can touch, in Å². When only backbone atoms are present the absolute values are lower than full-atom SASA (side chains contribute most of the area) and are flagged as backbone-only.

Plot images: a contact map (which residues are close in 3D, as an N×N binary image), a Ramachandran scatter (backbone torsion angles, revealing secondary-structure composition at a glance), and — for AlphaFold structures — a PAE heatmap (pairwise prediction confidence).

— Structural neighborhood —

Foldseek's 3Di representation compresses backbone geometry into a per-residue letter drawn from a learned twenty-state alphabet. It captures the tertiary interaction pattern around each residue — which residues are packed against it in space, regardless of where they are in sequence.

Structural nearest neighbors (via Foldseek easy-search vs the PDB). Reported per hit: target PDB id, E-value, and alignment TM-score. A TM-score above ~0.5 is the conventional threshold for 'same fold'.

— Confidence and disorder —

pLDDT (predicted Local Distance Difference Test) is AlphaFold's per-residue confidence score, ranging from 0 to 100. Values above 90 indicate high confidence (typically well-packed cores); 70–90 is confident; 50–70 low confidence; below 50 usually means the region is disordered or the prediction is unreliable there. AlphaFold stores pLDDT in the mmCIF B-factor column.

For experimental (PDB) structures, the B-factor (temperature factor) quantifies the positional spread of each atom in the crystal — a combination of thermal vibration and static disorder — in units of Å². High B-factors mark flexible loops or poorly resolved regions; low B-factors mark the rigid, well-ordered core.

Predicted Aligned Error (PAE) is an AlphaFold confidence matrix: entry (i, j) is the expected error in the position of residue j, in ångströms, when the prediction is superimposed on 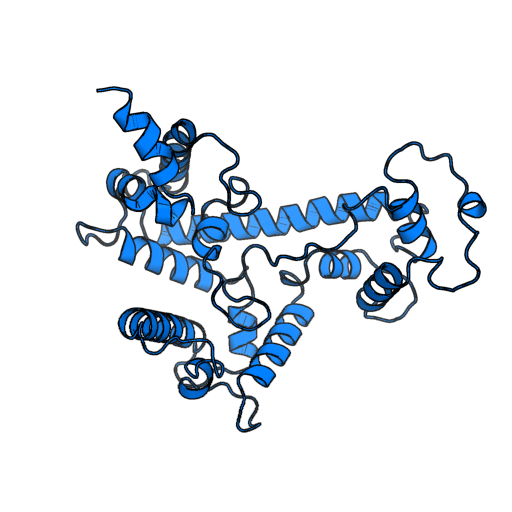the true structure at residue i. Low PAE within a block of residues means that block is internally rigid and well-predicted; high PAE between two blocks means their relative placement is uncertain even if each block individually is confident.